Protein AF-A0A5J5E070-F1 (afdb_monomer_lite)

Radius of gyration: 29.46 Å; chains: 1; bounding box: 103×91×65 Å

Secondary structure (DSSP, 8-state):
-PPP-BS---SS--SPP-B-HHHHHHHHHHH-HHHHHHHHHHHHHHHS--GGG--SHHHHHHHHHHHHHHHHHT--BPP------SS--S-------PPPHHHHTT---S-S--GGG-SSB-HHHHHHHHHHHTTSS-HHHHHHHHHHHHH-EEEEEEEEEEETTTTEEEEEETTT--EEEEE-HHHHHHTTT----EEEEEEEEETTEEEESS--SEEE-----HHHHHHHHHHHHH----HHHHHHHHGGGSHHHHHHHHHHHHHHHHHHTT---------------------------------

Foldseek 3Di:
DPDFDFPDDDPVPPDATATQLLSLLVCCCVPVVVLSVVLQVVLCVLQVDRLVLAPDPVVSVLSVSLSSVCQQQPRFDDQDDCPDPDDDDDDDDDDDDDDDPVVLVPDDDDDDQDPSVDPTDGSLSVVLVVCDVVVVDDPRNSLQSSQCNVFKAKAKWWWQAAALVVQWTWTQGLQPRDTFTERHNPVSVVQHPAGTWIFIFMWTQGPNHIYGSHPGSDTGDDGDDPVVSVVVSVVVHVDVDGSSRVSSVCLVVDPSSVVSVVVVVVVVVVVVVVPDDDDDDDDDDDDDDDDDDDDDDDDDDDDDDDD

Structure (mmCIF, N/CA/C/O backbone):
data_AF-A0A5J5E070-F1
#
_entry.id   AF-A0A5J5E070-F1
#
loop_
_atom_site.group_PDB
_atom_site.id
_atom_site.type_symbol
_atom_site.label_atom_id
_atom_site.label_alt_id
_atom_site.label_comp_id
_atom_site.label_asym_id
_atom_site.label_entity_id
_atom_site.label_seq_id
_atom_site.pdbx_PDB_ins_code
_atom_site.Cartn_x
_atom_site.Cartn_y
_atom_site.Cartn_z
_atom_site.occupancy
_atom_site.B_iso_or_equiv
_atom_site.auth_seq_id
_atom_site.auth_comp_id
_atom_site.auth_asym_id
_atom_site.auth_atom_id
_atom_site.pdbx_PDB_model_num
ATOM 1 N N . MET A 1 1 ? 21.489 -6.685 -12.035 1.00 45.31 1 MET A N 1
ATOM 2 C CA . MET A 1 1 ? 20.150 -6.563 -11.429 1.00 45.31 1 MET A CA 1
ATOM 3 C C . MET A 1 1 ? 20.283 -5.726 -10.175 1.00 45.31 1 MET A C 1
ATOM 5 O O . MET A 1 1 ? 21.187 -6.012 -9.392 1.00 45.31 1 MET A O 1
ATOM 9 N N . ALA A 1 2 ? 19.452 -4.693 -10.007 1.00 40.94 2 ALA A N 1
ATOM 10 C CA . ALA A 1 2 ? 19.273 -4.055 -8.705 1.00 40.94 2 ALA A CA 1
ATOM 11 C C . ALA A 1 2 ? 18.913 -5.109 -7.648 1.00 40.94 2 ALA A C 1
ATOM 13 O O . ALA A 1 2 ? 18.267 -6.111 -7.959 1.00 40.94 2 ALA A O 1
ATOM 14 N N . GLN A 1 3 ? 19.371 -4.906 -6.413 1.00 43.31 3 GLN A N 1
ATOM 15 C CA . GLN A 1 3 ? 19.007 -5.774 -5.297 1.00 43.31 3 GLN A CA 1
ATOM 16 C C . GLN A 1 3 ? 17.507 -5.632 -5.025 1.00 43.31 3 GLN A C 1
ATOM 18 O O . GLN A 1 3 ? 17.044 -4.543 -4.704 1.00 43.31 3 GLN A O 1
ATOM 23 N N . VAL A 1 4 ? 16.769 -6.732 -5.157 1.00 48.84 4 VAL A N 1
ATOM 24 C CA . VAL A 1 4 ? 15.414 -6.871 -4.618 1.00 48.84 4 VAL A CA 1
ATOM 25 C C . VAL A 1 4 ? 15.580 -7.291 -3.160 1.00 48.84 4 VAL A C 1
ATOM 27 O O . VAL A 1 4 ? 16.146 -8.357 -2.900 1.00 48.84 4 VAL A O 1
ATOM 30 N N . ASN A 1 5 ? 15.150 -6.467 -2.201 1.00 51.03 5 ASN A N 1
ATOM 31 C CA . ASN A 1 5 ? 15.085 -6.907 -0.814 1.00 51.03 5 ASN A CA 1
ATOM 32 C C . ASN A 1 5 ? 13.808 -7.727 -0.652 1.00 51.03 5 ASN A C 1
ATOM 34 O O . ASN A 1 5 ? 12.705 -7.206 -0.530 1.00 51.03 5 ASN A O 1
ATOM 38 N N . LEU A 1 6 ? 13.972 -9.044 -0.660 1.00 53.12 6 LEU A N 1
ATOM 39 C CA . LEU A 1 6 ? 12.919 -9.952 -0.235 1.00 53.12 6 LEU A CA 1
ATOM 40 C C . LEU A 1 6 ? 12.767 -9.808 1.283 1.00 53.12 6 LEU A C 1
ATOM 42 O O . LEU A 1 6 ? 13.707 -10.097 2.030 1.00 53.12 6 LEU A O 1
ATOM 46 N N . GLU A 1 7 ? 11.594 -9.388 1.756 1.00 51.88 7 GLU A N 1
ATOM 47 C CA . GLU A 1 7 ? 11.245 -9.418 3.181 1.00 51.88 7 GLU A CA 1
ATOM 48 C C . GLU A 1 7 ? 10.958 -10.861 3.628 1.00 51.88 7 GLU A C 1
ATOM 50 O O . GLU A 1 7 ? 9.868 -11.166 4.078 1.00 51.88 7 GLU A O 1
ATOM 55 N N . CYS A 1 8 ? 11.903 -11.789 3.472 1.00 42.97 8 CYS A N 1
ATOM 56 C CA . CYS A 1 8 ? 11.788 -13.150 4.002 1.00 42.97 8 CYS A CA 1
ATOM 57 C C . CYS A 1 8 ? 13.161 -13.821 4.023 1.00 42.97 8 CYS A C 1
ATOM 59 O O . CYS A 1 8 ? 13.667 -14.298 3.006 1.00 42.97 8 CYS A O 1
ATOM 61 N N . ARG A 1 9 ? 13.784 -13.880 5.200 1.00 33.75 9 ARG A N 1
ATOM 62 C CA . ARG A 1 9 ? 14.970 -14.712 5.416 1.00 33.75 9 ARG A CA 1
ATOM 63 C C . ARG A 1 9 ? 14.939 -15.369 6.791 1.00 33.75 9 ARG A C 1
ATOM 65 O O . ARG A 1 9 ? 15.900 -15.265 7.536 1.00 33.75 9 ARG A O 1
ATOM 72 N N . ASP A 1 10 ? 13.852 -16.071 7.099 1.00 37.59 10 ASP A N 1
ATOM 73 C CA . ASP A 1 10 ? 13.841 -17.034 8.201 1.00 37.59 10 ASP A CA 1
ATOM 74 C C . ASP A 1 10 ? 13.243 -18.370 7.758 1.00 37.59 10 ASP A C 1
ATOM 76 O O . ASP A 1 10 ? 12.217 -18.434 7.087 1.00 37.59 10 ASP A O 1
ATOM 80 N N . ARG A 1 11 ? 13.938 -19.456 8.116 1.00 35.69 11 ARG A N 1
ATOM 81 C CA . ARG A 1 11 ? 13.613 -20.845 7.741 1.00 35.69 11 ARG A CA 1
ATOM 82 C C . ARG A 1 11 ? 12.394 -21.419 8.482 1.00 35.69 11 ARG A C 1
ATOM 84 O O . ARG A 1 11 ? 11.970 -22.519 8.146 1.00 35.69 11 ARG A O 1
ATOM 91 N N . ASP A 1 12 ? 11.806 -20.659 9.404 1.00 44.47 12 ASP A N 1
ATOM 92 C CA . ASP A 1 12 ? 10.570 -20.984 10.130 1.00 44.47 12 ASP A CA 1
ATOM 93 C C . ASP A 1 12 ? 9.387 -20.186 9.540 1.00 44.47 12 ASP A C 1
ATOM 95 O O . ASP A 1 12 ? 8.746 -19.381 10.212 1.00 44.47 12 ASP A O 1
ATOM 99 N N . ASN A 1 13 ? 9.163 -20.347 8.231 1.00 48.78 13 ASN A N 1
ATOM 100 C CA . ASN A 1 13 ? 8.479 -19.394 7.349 1.00 48.78 13 ASN A CA 1
ATOM 101 C C . ASN A 1 13 ? 6.957 -19.229 7.602 1.00 48.78 13 ASN A C 1
ATOM 103 O O . ASN A 1 13 ? 6.127 -19.717 6.834 1.00 48.78 13 ASN A O 1
ATOM 107 N N . THR A 1 14 ? 6.566 -18.520 8.666 1.00 61.47 14 THR A N 1
ATOM 108 C CA . THR A 1 14 ? 5.166 -18.113 8.919 1.00 61.47 14 THR A CA 1
ATOM 109 C C . THR A 1 14 ? 4.753 -16.839 8.181 1.00 61.47 14 THR A C 1
ATOM 111 O O . THR A 1 14 ? 3.566 -16.503 8.171 1.00 61.47 14 THR A O 1
ATOM 114 N N . ASN A 1 15 ? 5.697 -16.112 7.579 1.00 71.06 15 ASN A N 1
ATOM 115 C CA . ASN A 1 15 ? 5.410 -14.914 6.796 1.00 71.06 15 ASN A CA 1
ATOM 116 C C . ASN A 1 15 ? 5.496 -15.224 5.297 1.00 71.06 15 ASN A C 1
ATOM 118 O O . ASN A 1 15 ? 6.411 -15.924 4.874 1.00 71.06 15 ASN A O 1
ATOM 122 N N . PRO A 1 16 ? 4.531 -14.763 4.490 1.00 81.75 16 PRO A N 1
ATOM 123 C CA . PRO A 1 16 ? 4.588 -14.945 3.050 1.00 81.75 16 PRO A CA 1
ATOM 124 C C . PRO A 1 16 ? 5.707 -14.101 2.443 1.00 81.75 16 PRO A C 1
ATOM 126 O O . PRO A 1 16 ? 6.048 -13.035 2.959 1.00 81.75 16 PRO A O 1
ATOM 129 N N . THR A 1 17 ? 6.245 -14.561 1.317 1.00 86.69 17 THR A N 1
ATOM 130 C CA . THR A 1 17 ? 7.227 -13.786 0.555 1.00 86.69 17 THR A CA 1
ATOM 131 C C . THR A 1 17 ? 6.510 -12.752 -0.306 1.00 86.69 17 THR A C 1
ATOM 133 O O . THR A 1 17 ? 5.702 -13.099 -1.162 1.00 86.69 17 THR A O 1
ATOM 136 N N . ILE A 1 18 ? 6.816 -11.473 -0.085 1.00 87.56 18 ILE A N 1
ATOM 137 C CA . ILE A 1 18 ? 6.204 -10.342 -0.794 1.00 87.56 18 ILE A CA 1
ATOM 138 C C . ILE A 1 18 ? 7.313 -9.391 -1.259 1.00 87.56 18 ILE A C 1
ATOM 140 O O . ILE A 1 18 ? 8.319 -9.206 -0.570 1.00 87.56 18 ILE A O 1
ATOM 144 N N . LEU A 1 19 ? 7.145 -8.799 -2.444 1.00 90.38 19 LEU A N 1
ATOM 145 C CA . LEU A 1 19 ? 8.035 -7.752 -2.942 1.00 90.38 19 LEU A CA 1
ATOM 146 C C . LEU A 1 19 ? 7.670 -6.402 -2.328 1.00 90.38 19 LEU A C 1
ATOM 148 O O . LEU A 1 19 ? 6.521 -5.965 -2.403 1.00 90.38 19 LEU A O 1
ATOM 152 N N . TYR A 1 20 ? 8.664 -5.698 -1.789 1.00 90.81 20 TYR A N 1
ATOM 153 C CA . TYR A 1 20 ? 8.444 -4.348 -1.288 1.00 90.81 20 TYR A CA 1
ATOM 154 C C . TYR A 1 20 ? 8.183 -3.369 -2.454 1.00 90.81 20 TYR A C 1
ATOM 156 O O . TYR A 1 20 ? 8.968 -3.344 -3.410 1.00 90.81 20 TYR A O 1
ATOM 164 N N . PRO A 1 21 ? 7.155 -2.493 -2.387 1.00 92.50 21 PRO A N 1
ATOM 165 C CA . PRO A 1 21 ? 6.828 -1.571 -3.480 1.00 92.50 21 PRO A CA 1
ATOM 166 C C . PRO A 1 21 ? 7.989 -0.669 -3.916 1.00 92.50 21 PRO A C 1
ATOM 168 O O . PRO A 1 21 ? 8.139 -0.350 -5.096 1.00 92.50 21 PRO A O 1
ATOM 171 N N . GLY A 1 22 ? 8.848 -0.264 -2.974 1.00 92.44 22 GLY A N 1
ATOM 172 C CA . GLY A 1 22 ? 10.036 0.534 -3.283 1.00 92.44 22 GLY A CA 1
ATOM 173 C C . GLY A 1 22 ? 11.049 -0.206 -4.164 1.00 92.44 22 GLY A C 1
ATOM 174 O O . GLY A 1 22 ? 11.679 0.414 -5.022 1.00 92.44 22 GLY A O 1
ATOM 175 N N . ASP A 1 23 ? 11.176 -1.522 -4.000 1.00 93.31 23 ASP A N 1
ATOM 176 C CA . ASP A 1 23 ? 12.086 -2.341 -4.802 1.00 93.31 23 ASP A CA 1
ATOM 177 C C . ASP A 1 23 ? 11.518 -2.589 -6.192 1.00 93.31 23 ASP A C 1
ATOM 179 O O . ASP A 1 23 ? 12.237 -2.418 -7.177 1.00 93.31 23 ASP A O 1
ATOM 183 N N . VAL A 1 24 ? 10.214 -2.866 -6.291 1.00 94.50 24 VAL A N 1
ATOM 184 C CA . VAL A 1 24 ? 9.511 -2.928 -7.581 1.00 94.50 24 VAL A CA 1
ATOM 185 C C . VAL A 1 24 ? 9.703 -1.615 -8.341 1.00 94.50 24 VAL A C 1
ATOM 187 O O . VAL A 1 24 ? 10.133 -1.625 -9.493 1.00 94.50 24 VAL A O 1
ATOM 190 N N . ALA A 1 25 ? 9.498 -0.467 -7.689 1.00 94.69 25 ALA A N 1
ATOM 191 C CA . ALA A 1 25 ? 9.703 0.842 -8.304 1.00 94.69 25 ALA A CA 1
ATOM 192 C C . ALA A 1 25 ? 11.155 1.074 -8.766 1.00 94.69 25 ALA A C 1
ATOM 194 O O . ALA A 1 25 ? 11.376 1.666 -9.826 1.00 94.69 25 ALA A O 1
ATOM 195 N N . ASN A 1 26 ? 12.151 0.606 -8.007 1.00 94.38 26 ASN A N 1
ATOM 196 C CA . ASN A 1 26 ? 13.559 0.687 -8.402 1.00 94.38 26 ASN A CA 1
ATOM 197 C C . ASN A 1 26 ? 13.855 -0.176 -9.633 1.00 94.38 26 ASN A C 1
ATOM 199 O O . ASN A 1 26 ? 14.477 0.319 -10.574 1.00 94.38 26 ASN A O 1
ATOM 203 N N . VAL A 1 27 ? 13.377 -1.423 -9.652 1.00 92.69 27 VAL A N 1
ATOM 204 C CA . VAL A 1 27 ? 13.532 -2.328 -10.798 1.00 92.69 27 VAL A CA 1
ATOM 205 C C . VAL A 1 27 ? 12.847 -1.740 -12.030 1.00 92.69 27 VAL A C 1
ATOM 207 O O . VAL A 1 27 ? 13.458 -1.678 -13.093 1.00 92.69 27 VAL A O 1
ATOM 210 N N . MET A 1 28 ? 11.626 -1.222 -11.890 1.00 92.06 28 MET A N 1
ATOM 211 C CA . MET A 1 28 ? 10.901 -0.568 -12.981 1.00 92.06 28 MET A CA 1
ATOM 212 C C . MET A 1 28 ? 11.637 0.655 -13.520 1.00 92.06 28 MET A C 1
ATOM 214 O O . MET A 1 28 ? 11.724 0.839 -14.728 1.00 92.06 28 MET A O 1
ATOM 218 N N . ARG A 1 29 ? 12.222 1.485 -12.652 1.00 92.56 29 ARG A N 1
ATOM 219 C CA . ARG A 1 29 ? 13.005 2.651 -13.083 1.00 92.56 29 ARG A CA 1
ATOM 220 C C . ARG A 1 29 ? 14.209 2.262 -13.944 1.00 92.56 29 ARG A C 1
ATOM 222 O O . ARG A 1 29 ? 14.583 3.032 -14.826 1.00 92.56 29 ARG A O 1
ATOM 229 N N . GLU A 1 30 ? 14.838 1.129 -13.652 1.00 89.56 30 GLU A N 1
ATOM 230 C CA . GLU A 1 30 ? 16.032 0.656 -14.358 1.00 89.56 30 GLU A CA 1
ATOM 231 C C . GLU A 1 30 ? 15.693 -0.128 -15.625 1.00 89.56 30 GLU A C 1
ATOM 233 O O . GLU A 1 30 ? 16.302 0.102 -16.666 1.00 89.56 30 GLU A O 1
ATOM 238 N N . MET A 1 31 ? 14.719 -1.032 -15.539 1.00 86.88 31 MET A N 1
ATOM 239 C CA . MET A 1 31 ? 14.423 -2.015 -16.582 1.00 86.88 31 MET A CA 1
ATOM 240 C C . MET A 1 31 ? 13.262 -1.605 -17.493 1.00 86.88 31 MET A C 1
ATOM 242 O O . MET A 1 31 ? 13.170 -2.098 -18.609 1.00 86.88 31 MET A O 1
ATOM 246 N N . GLN A 1 32 ? 12.375 -0.722 -17.026 1.00 85.19 32 GLN A N 1
ATOM 247 C CA . GLN A 1 32 ? 11.189 -0.241 -17.744 1.00 85.19 32 GLN A CA 1
ATOM 248 C C . GLN A 1 32 ? 11.059 1.293 -17.617 1.00 85.19 32 GLN A C 1
ATOM 250 O O . GLN A 1 32 ? 10.061 1.813 -17.098 1.00 85.19 32 GLN A O 1
ATOM 255 N N . PRO A 1 33 ? 12.084 2.059 -18.043 1.00 87.38 33 PRO A N 1
ATOM 256 C CA . PRO A 1 33 ? 12.184 3.481 -17.731 1.00 87.38 33 PRO A CA 1
ATOM 257 C C . PRO A 1 33 ? 11.053 4.325 -18.331 1.00 87.38 33 PRO A C 1
ATOM 259 O O . PRO A 1 33 ? 10.670 5.322 -17.716 1.00 87.38 33 PRO A O 1
ATOM 262 N N . GLU A 1 34 ? 10.500 3.953 -19.489 1.00 85.62 34 GLU A N 1
ATOM 263 C CA . GLU A 1 34 ? 9.394 4.703 -20.097 1.00 85.62 34 GLU A CA 1
ATOM 264 C C . GLU A 1 34 ? 8.084 4.523 -19.333 1.00 85.62 34 GLU A C 1
ATOM 266 O O . GLU A 1 34 ? 7.498 5.525 -18.913 1.00 85.62 34 GLU A O 1
ATOM 271 N N . ALA A 1 35 ? 7.697 3.278 -19.033 1.00 86.00 35 ALA A N 1
ATOM 272 C CA . ALA A 1 35 ? 6.528 2.983 -18.203 1.00 86.00 35 ALA A CA 1
ATOM 273 C C . ALA A 1 35 ? 6.635 3.663 -16.827 1.00 86.00 35 ALA A C 1
ATOM 275 O O . ALA A 1 35 ? 5.691 4.299 -16.357 1.00 86.00 35 ALA A O 1
ATOM 276 N N . TYR A 1 36 ? 7.822 3.634 -16.208 1.00 89.81 36 TYR A N 1
ATOM 277 C CA . TYR A 1 36 ? 8.074 4.334 -14.948 1.00 89.81 36 TYR A CA 1
ATOM 278 C C . TYR A 1 36 ? 7.878 5.857 -15.069 1.00 89.81 36 TYR A C 1
ATOM 280 O O . TYR A 1 36 ? 7.259 6.483 -14.203 1.00 89.81 36 TYR A O 1
ATOM 288 N N . ARG A 1 37 ? 8.407 6.494 -16.125 1.00 90.19 37 ARG A N 1
ATOM 289 C CA . ARG A 1 37 ? 8.274 7.949 -16.340 1.00 90.19 37 ARG A CA 1
ATOM 290 C C . ARG A 1 37 ? 6.849 8.356 -16.686 1.00 90.19 37 ARG A C 1
ATOM 292 O O . ARG A 1 37 ? 6.429 9.446 -16.296 1.00 90.19 37 ARG A O 1
ATOM 299 N N . GLU A 1 38 ? 6.124 7.540 -17.438 1.00 89.44 38 GLU A N 1
ATOM 300 C CA . GLU A 1 38 ? 4.709 7.750 -17.727 1.00 89.44 38 GLU A CA 1
ATOM 301 C C . GLU A 1 38 ? 3.867 7.663 -16.458 1.00 89.44 38 GLU A C 1
ATOM 303 O O . GLU A 1 38 ? 3.217 8.648 -16.107 1.00 89.44 38 GLU A O 1
ATOM 308 N N . ALA A 1 39 ? 3.991 6.573 -15.698 1.00 91.38 39 ALA A N 1
ATOM 309 C CA . ALA A 1 39 ? 3.335 6.424 -14.404 1.00 91.38 39 ALA A CA 1
ATOM 310 C C . ALA A 1 39 ? 3.643 7.622 -13.493 1.00 91.38 39 ALA A C 1
ATOM 312 O O . ALA A 1 39 ? 2.749 8.224 -12.900 1.00 91.38 39 ALA A O 1
ATOM 313 N N . ARG A 1 40 ? 4.906 8.061 -13.442 1.00 92.12 40 ARG A N 1
ATOM 314 C CA . ARG A 1 40 ? 5.298 9.236 -12.657 1.00 92.12 40 ARG A CA 1
ATOM 315 C C . ARG A 1 40 ? 4.595 10.517 -13.111 1.00 92.12 40 ARG A C 1
ATOM 317 O O . ARG A 1 40 ? 4.209 11.310 -12.257 1.00 92.12 40 ARG A O 1
ATOM 324 N N . ARG A 1 41 ? 4.436 10.748 -14.419 1.00 90.62 41 ARG A N 1
ATOM 325 C CA . ARG A 1 41 ? 3.698 11.910 -14.950 1.00 90.62 41 ARG A CA 1
ATOM 326 C C . ARG A 1 41 ? 2.228 11.858 -14.540 1.00 90.62 41 ARG A C 1
ATOM 328 O O . ARG A 1 41 ? 1.714 12.871 -14.070 1.00 90.62 41 ARG A O 1
ATOM 335 N N . THR A 1 42 ? 1.599 10.693 -14.659 1.00 91.00 42 THR A N 1
ATOM 336 C CA . THR A 1 42 ? 0.208 10.465 -14.245 1.00 91.00 42 T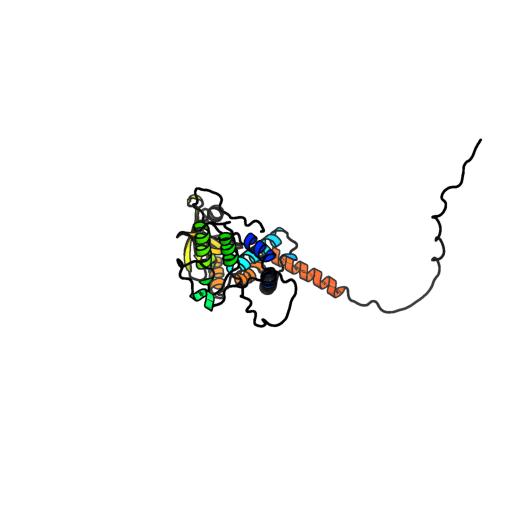HR A CA 1
ATOM 337 C C . THR A 1 42 ? 0.027 10.718 -12.753 1.00 91.00 42 THR A C 1
ATOM 339 O O . THR A 1 42 ? -0.787 11.554 -12.377 1.00 91.00 42 THR A O 1
ATOM 342 N N . PHE A 1 43 ? 0.865 10.125 -11.900 1.00 91.38 43 PHE A N 1
ATOM 343 C CA . PHE A 1 43 ? 0.811 10.345 -10.453 1.00 91.38 43 PHE A CA 1
ATOM 344 C C . PHE A 1 43 ? 0.917 11.831 -10.082 1.00 91.38 43 PHE A C 1
ATOM 346 O O . PHE A 1 43 ? 0.130 12.343 -9.292 1.00 91.38 43 PHE A O 1
ATOM 353 N N . VAL A 1 44 ? 1.871 12.558 -10.677 1.00 91.44 44 VAL A N 1
ATOM 354 C CA . VAL A 1 44 ? 2.048 13.995 -10.406 1.00 91.44 44 VAL A CA 1
ATOM 355 C C . VAL A 1 44 ? 0.841 14.812 -10.855 1.00 91.44 44 VAL A C 1
ATOM 357 O O . VAL A 1 44 ? 0.493 15.785 -10.185 1.00 91.44 44 VAL A O 1
ATOM 360 N N . LYS A 1 45 ? 0.219 14.441 -11.977 1.00 90.00 45 LYS A N 1
ATOM 361 C CA . LYS A 1 45 ? -0.977 15.106 -12.494 1.00 90.00 45 LYS A CA 1
ATOM 362 C C . LYS A 1 45 ? -2.164 14.928 -11.547 1.00 90.00 45 LYS A C 1
ATOM 364 O O . LYS A 1 45 ? -2.801 15.923 -11.223 1.00 90.00 45 LYS A O 1
ATOM 369 N N . GLU A 1 46 ? -2.421 13.705 -11.096 1.00 88.19 46 GLU A N 1
ATOM 370 C CA . GLU A 1 46 ? -3.590 13.393 -10.262 1.00 88.19 46 GLU A CA 1
ATOM 371 C C . GLU A 1 46 ? -3.422 13.887 -8.818 1.00 88.19 46 GLU A C 1
ATOM 373 O O . GLU A 1 46 ? -4.338 14.457 -8.233 1.00 88.19 46 GLU A O 1
ATOM 378 N N . VAL A 1 47 ? -2.224 13.752 -8.244 1.00 87.00 47 VAL A N 1
ATOM 379 C CA . VAL A 1 47 ? -1.964 14.111 -6.838 1.00 87.00 47 VAL A CA 1
ATOM 380 C C . VAL A 1 47 ? -1.537 15.582 -6.672 1.00 87.00 47 VAL A C 1
ATOM 382 O O . VAL A 1 47 ? -1.536 16.149 -5.574 1.00 87.00 47 VAL A O 1
ATOM 385 N N . GLY A 1 48 ? -1.133 16.237 -7.762 1.00 86.38 48 GLY A N 1
ATOM 386 C CA . GLY A 1 48 ? -0.721 17.644 -7.770 1.00 86.38 48 GLY A CA 1
ATOM 387 C C . GLY A 1 48 ? 0.643 17.918 -7.122 1.00 86.38 48 GLY A C 1
ATOM 388 O O . GLY A 1 48 ? 1.037 19.078 -6.964 1.00 86.38 48 GLY A O 1
ATOM 389 N N . ILE A 1 49 ? 1.404 16.880 -6.755 1.00 84.44 49 ILE A N 1
ATOM 390 C CA . ILE A 1 49 ? 2.720 17.024 -6.128 1.00 84.44 49 ILE A CA 1
ATOM 391 C C . ILE A 1 49 ? 3.755 16.082 -6.754 1.00 84.44 49 ILE A C 1
ATOM 393 O O . ILE A 1 49 ? 3.588 14.869 -6.791 1.00 84.44 49 ILE A O 1
ATOM 397 N N . ASP A 1 50 ? 4.872 16.644 -7.230 1.00 84.81 50 ASP A N 1
ATOM 398 C CA . ASP A 1 50 ? 6.057 15.850 -7.575 1.00 84.81 50 ASP A CA 1
ATOM 399 C C . ASP A 1 50 ? 6.938 15.654 -6.336 1.00 84.81 50 ASP A C 1
ATOM 401 O O . ASP A 1 50 ? 7.450 16.660 -5.819 1.00 84.81 50 ASP A O 1
ATOM 405 N N . PRO A 1 51 ? 7.176 14.399 -5.893 1.00 78.94 51 PRO A N 1
ATOM 406 C CA . PRO A 1 51 ? 8.069 14.114 -4.774 1.00 78.94 51 PRO A CA 1
ATOM 407 C C . PRO A 1 51 ? 9.474 14.711 -4.946 1.00 78.94 51 PRO A C 1
ATOM 409 O O . PRO A 1 51 ? 10.100 15.103 -3.966 1.00 78.94 51 PRO A O 1
ATOM 412 N N . ARG A 1 52 ? 9.991 14.844 -6.178 1.00 80.31 52 ARG A N 1
ATOM 413 C CA . ARG A 1 52 ? 11.334 15.414 -6.433 1.00 80.31 52 ARG A CA 1
ATOM 414 C C . ARG A 1 52 ? 11.439 16.882 -6.030 1.00 80.31 52 ARG A C 1
ATOM 416 O O . ARG A 1 52 ? 12.524 17.360 -5.722 1.00 80.31 52 ARG A O 1
ATOM 423 N N . ASN A 1 53 ? 10.303 17.573 -6.024 1.00 82.88 53 ASN A N 1
ATOM 424 C CA . ASN A 1 53 ? 10.201 18.994 -5.725 1.00 82.88 53 ASN A CA 1
ATOM 425 C C . ASN A 1 53 ? 9.758 19.253 -4.276 1.00 82.88 53 ASN A C 1
ATOM 427 O O . ASN A 1 53 ? 9.472 20.398 -3.925 1.00 82.88 53 ASN A O 1
ATOM 431 N N . VAL A 1 54 ? 9.611 18.210 -3.454 1.00 85.69 54 VAL A N 1
ATOM 432 C CA . VAL A 1 54 ? 9.261 18.326 -2.032 1.00 85.69 54 VAL A CA 1
ATOM 433 C C . VAL A 1 54 ? 10.519 18.651 -1.233 1.00 85.69 54 VAL A C 1
ATOM 435 O O . VAL A 1 54 ? 11.537 17.959 -1.362 1.00 85.69 54 VAL A O 1
ATOM 438 N N . ARG A 1 55 ? 10.465 19.711 -0.420 1.00 85.56 55 ARG A N 1
ATOM 439 C CA . ARG A 1 55 ? 11.614 20.179 0.367 1.00 85.56 55 ARG A CA 1
ATOM 440 C C . ARG A 1 55 ? 11.818 19.304 1.593 1.00 85.56 55 ARG A C 1
ATOM 442 O O . ARG A 1 55 ? 12.939 18.837 1.810 1.00 85.56 55 ARG A O 1
ATOM 449 N N . ASP A 1 56 ? 10.749 19.053 2.343 1.00 88.06 56 ASP A N 1
ATOM 450 C CA . ASP A 1 56 ? 10.791 18.212 3.533 1.00 88.06 56 ASP A CA 1
ATOM 451 C C . ASP A 1 56 ? 11.200 16.773 3.178 1.00 88.06 56 ASP A C 1
ATOM 453 O O . ASP A 1 56 ? 10.610 16.118 2.319 1.00 88.06 56 ASP A O 1
ATOM 457 N N . ALA A 1 57 ? 12.270 16.281 3.806 1.00 89.00 57 ALA A N 1
ATOM 458 C CA . ALA A 1 57 ? 12.840 14.984 3.458 1.00 89.00 57 ALA A CA 1
ATOM 459 C C . ALA A 1 57 ? 11.924 13.813 3.840 1.00 89.00 57 ALA A C 1
ATOM 461 O O . ALA A 1 57 ? 11.850 12.838 3.089 1.00 89.00 57 ALA A O 1
ATOM 462 N N . ASN A 1 58 ? 11.206 13.927 4.959 1.00 87.50 58 ASN A N 1
ATOM 463 C CA . ASN A 1 58 ? 10.302 12.887 5.441 1.00 87.50 58 ASN A CA 1
ATOM 464 C C . ASN A 1 58 ? 9.061 12.817 4.552 1.00 87.50 58 ASN A C 1
ATOM 466 O O . ASN A 1 58 ? 8.684 11.743 4.091 1.00 87.50 58 ASN A O 1
ATOM 470 N N . PHE A 1 59 ? 8.477 13.967 4.224 1.00 88.62 59 PHE A N 1
ATOM 471 C CA . PHE A 1 59 ? 7.327 14.072 3.340 1.00 88.62 59 PHE A CA 1
ATOM 472 C C . PHE A 1 59 ? 7.664 13.677 1.901 1.00 88.62 59 PHE A C 1
ATOM 474 O O . PHE A 1 59 ? 6.862 13.036 1.224 1.00 88.62 59 PHE A O 1
ATOM 481 N N . ARG A 1 60 ? 8.885 13.970 1.437 1.00 91.69 60 ARG A N 1
ATOM 482 C CA . ARG A 1 60 ? 9.398 13.458 0.160 1.00 91.69 60 ARG A CA 1
ATOM 483 C C . ARG A 1 60 ? 9.485 11.933 0.163 1.00 91.69 60 ARG A C 1
ATOM 485 O O . ARG A 1 60 ? 9.082 11.312 -0.818 1.00 91.69 60 ARG A O 1
ATOM 492 N N . GLY A 1 61 ? 10.013 11.341 1.236 1.00 90.31 61 GLY A N 1
ATOM 493 C CA . GLY A 1 61 ? 10.048 9.888 1.424 1.00 90.31 61 GLY A CA 1
ATOM 494 C C . GLY A 1 61 ? 8.644 9.285 1.393 1.00 90.31 61 GLY A C 1
ATOM 495 O O . GLY A 1 61 ? 8.384 8.383 0.605 1.00 90.31 61 GLY A O 1
ATOM 496 N N . PHE A 1 62 ? 7.722 9.871 2.154 1.00 89.56 62 PHE A N 1
ATOM 497 C CA . PHE A 1 62 ? 6.317 9.476 2.192 1.00 89.56 62 PHE A CA 1
ATOM 498 C C . PHE A 1 62 ? 5.631 9.565 0.819 1.00 89.56 62 PHE A C 1
ATOM 500 O O . PHE A 1 62 ? 5.026 8.602 0.367 1.00 89.56 62 PHE A O 1
ATOM 507 N N . THR A 1 63 ? 5.790 10.670 0.089 1.00 90.88 63 THR A N 1
ATOM 508 C CA . THR A 1 63 ? 5.179 10.816 -1.246 1.00 90.88 63 THR A CA 1
ATOM 509 C C . THR A 1 63 ? 5.784 9.831 -2.260 1.00 90.88 63 THR A C 1
ATOM 511 O O . THR A 1 63 ? 5.086 9.336 -3.141 1.00 90.88 63 THR A O 1
ATOM 514 N N . ASN A 1 64 ? 7.082 9.517 -2.152 1.00 92.94 64 ASN A N 1
ATOM 515 C CA . ASN A 1 64 ? 7.694 8.467 -2.975 1.00 92.94 64 ASN A CA 1
ATOM 516 C C . ASN A 1 64 ? 7.148 7.076 -2.629 1.00 92.94 64 ASN A C 1
ATOM 518 O O . ASN A 1 64 ? 7.000 6.260 -3.536 1.00 92.94 64 ASN A O 1
ATOM 522 N N . TYR A 1 65 ? 6.848 6.813 -1.357 1.00 92.62 65 TYR A N 1
ATOM 523 C CA . TYR A 1 65 ? 6.221 5.565 -0.932 1.00 92.62 65 TYR A CA 1
ATOM 524 C C . TYR A 1 65 ? 4.829 5.396 -1.559 1.00 92.62 65 TYR A C 1
ATOM 526 O O . TYR A 1 65 ? 4.598 4.392 -2.224 1.00 92.62 65 TYR A O 1
ATOM 534 N N . LEU A 1 66 ? 3.976 6.427 -1.487 1.00 92.75 66 LEU A N 1
ATOM 535 C CA . LEU A 1 66 ? 2.650 6.436 -2.130 1.00 92.75 66 LEU A CA 1
ATOM 536 C C . LEU A 1 66 ? 2.723 6.156 -3.635 1.00 92.75 66 LEU A C 1
ATOM 538 O O . LEU A 1 66 ? 1.967 5.353 -4.173 1.00 92.75 66 LEU A O 1
ATOM 542 N N . PHE A 1 67 ? 3.664 6.811 -4.323 1.00 94.25 67 PHE A N 1
ATOM 543 C CA . PHE A 1 67 ? 3.899 6.558 -5.742 1.00 94.25 67 PHE A CA 1
ATOM 544 C C . PHE A 1 67 ? 4.327 5.109 -6.002 1.00 94.25 67 PHE A C 1
ATOM 546 O O . PHE A 1 67 ? 3.891 4.517 -6.983 1.00 94.25 67 PHE A O 1
ATOM 553 N N . SER A 1 68 ? 5.180 4.548 -5.143 1.00 94.94 68 SER A N 1
ATOM 554 C CA . SER A 1 68 ? 5.697 3.189 -5.310 1.00 94.94 68 SER A CA 1
ATOM 555 C C . SER A 1 68 ? 4.605 2.142 -5.097 1.00 94.94 68 SER A C 1
ATOM 557 O O . SER A 1 68 ? 4.532 1.207 -5.884 1.00 94.94 68 SER A O 1
ATOM 559 N N . GLU A 1 69 ? 3.727 2.309 -4.101 1.00 93.81 69 GLU A N 1
ATOM 560 C CA . GLU A 1 69 ? 2.552 1.442 -3.915 1.00 93.81 69 GLU A CA 1
ATOM 561 C C . GLU A 1 69 ? 1.626 1.473 -5.132 1.00 93.81 69 GLU A C 1
ATOM 563 O O . GLU A 1 69 ? 1.306 0.419 -5.681 1.00 93.81 69 GLU A O 1
ATOM 568 N N . TRP A 1 70 ? 1.251 2.672 -5.590 1.00 94.06 70 TRP A N 1
ATOM 569 C CA . TRP A 1 70 ? 0.374 2.828 -6.751 1.00 94.06 70 TRP A CA 1
ATOM 570 C C . TRP A 1 70 ? 0.985 2.235 -8.027 1.00 94.06 70 TRP A C 1
ATOM 572 O O . TRP A 1 70 ? 0.337 1.485 -8.754 1.00 94.06 70 TRP A O 1
ATOM 582 N N . LEU A 1 71 ? 2.269 2.519 -8.280 1.00 94.56 71 LEU A N 1
ATOM 583 C CA . LEU A 1 71 ? 3.002 1.935 -9.402 1.00 94.56 71 LEU A CA 1
ATOM 584 C C . LEU A 1 71 ? 2.988 0.406 -9.329 1.00 94.56 71 LEU A C 1
ATOM 586 O O . LEU A 1 71 ? 2.789 -0.244 -10.343 1.00 94.56 71 LEU A O 1
ATOM 590 N N . THR A 1 72 ? 3.215 -0.157 -8.147 1.00 94.50 72 THR A N 1
ATOM 591 C CA . THR A 1 72 ? 3.389 -1.601 -7.963 1.00 94.50 72 THR A CA 1
ATOM 592 C C . THR A 1 72 ? 2.118 -2.379 -8.291 1.00 94.50 72 THR A C 1
ATOM 594 O O . THR A 1 72 ? 2.202 -3.377 -9.004 1.00 94.50 72 THR A O 1
ATOM 597 N N . TYR A 1 73 ? 0.960 -1.912 -7.817 1.00 92.00 73 TYR A N 1
ATOM 598 C CA . TYR A 1 73 ? -0.278 -2.701 -7.831 1.00 92.00 73 TYR A CA 1
ATOM 599 C C . TYR A 1 73 ? -1.365 -2.182 -8.792 1.00 92.00 73 TYR A C 1
ATOM 601 O O . TYR A 1 73 ? -2.206 -2.958 -9.250 1.00 92.00 73 TYR A O 1
ATOM 609 N N . ASP A 1 74 ? -1.375 -0.889 -9.131 1.00 90.75 74 ASP A N 1
ATOM 610 C CA . ASP A 1 74 ? -2.464 -0.289 -9.922 1.00 90.75 74 ASP A CA 1
ATOM 611 C C . ASP A 1 74 ? -2.071 0.002 -11.369 1.00 90.75 74 ASP A C 1
ATOM 613 O O . ASP A 1 74 ? -2.905 -0.085 -12.271 1.00 90.75 74 ASP A O 1
ATOM 617 N N . VAL A 1 75 ? -0.801 0.312 -11.631 1.00 90.44 75 VAL A N 1
ATOM 618 C CA . VAL A 1 75 ? -0.349 0.546 -13.006 1.00 90.44 75 VAL A CA 1
ATOM 619 C C . VAL A 1 75 ? -0.414 -0.761 -13.791 1.00 90.44 75 VAL A C 1
ATOM 621 O O . VAL A 1 75 ? -0.026 -1.820 -13.301 1.00 90.44 75 VAL A O 1
ATOM 624 N N . ARG A 1 76 ? -0.918 -0.686 -15.022 1.00 87.56 76 ARG A N 1
ATOM 625 C CA . ARG A 1 76 ? -0.905 -1.800 -15.970 1.00 87.56 76 ARG A CA 1
ATOM 626 C C . ARG A 1 76 ? 0.173 -1.560 -17.010 1.00 87.56 76 ARG A C 1
ATOM 628 O O . ARG A 1 76 ? 0.271 -0.469 -17.568 1.00 87.56 76 ARG A O 1
ATOM 635 N N . LEU A 1 77 ? 0.995 -2.575 -17.234 1.00 81.19 77 LEU A N 1
ATOM 636 C CA . LEU A 1 77 ? 1.973 -2.581 -18.306 1.00 81.19 77 LEU A CA 1
ATOM 637 C C . LEU A 1 77 ? 1.243 -2.904 -19.606 1.00 81.19 77 LEU A C 1
ATOM 639 O O . LEU A 1 77 ? 0.581 -3.933 -19.711 1.00 81.19 77 LEU A O 1
ATOM 643 N N . VAL A 1 78 ? 1.340 -1.998 -20.573 1.00 67.88 78 VAL A N 1
ATOM 644 C CA . VAL A 1 78 ? 0.800 -2.207 -21.916 1.00 67.88 78 VAL A CA 1
ATOM 645 C C . VAL A 1 78 ? 1.868 -2.934 -22.729 1.00 67.88 78 VAL A C 1
ATOM 647 O O . VAL A 1 78 ? 3.024 -2.507 -22.741 1.00 67.88 78 VAL A O 1
ATOM 650 N N . ALA A 1 79 ? 1.499 -4.036 -23.382 1.00 52.62 79 ALA A N 1
ATOM 651 C CA . ALA A 1 79 ? 2.346 -4.632 -24.406 1.00 52.62 79 ALA A CA 1
ATOM 652 C C . ALA A 1 79 ? 2.390 -3.667 -25.595 1.00 52.62 79 ALA A C 1
ATOM 654 O O . ALA A 1 79 ? 1.344 -3.262 -26.098 1.00 52.62 79 ALA A O 1
ATOM 655 N N . VAL A 1 80 ? 3.585 -3.253 -26.012 1.00 46.69 80 VAL A N 1
ATOM 656 C CA . VAL A 1 80 ? 3.729 -2.501 -27.260 1.00 46.69 80 VAL A CA 1
ATOM 657 C C . VAL A 1 80 ? 3.499 -3.501 -28.392 1.00 46.69 80 VAL A C 1
ATOM 659 O O . VAL A 1 80 ? 4.305 -4.410 -28.577 1.00 46.69 80 VAL A O 1
ATOM 662 N N . GLU A 1 81 ? 2.374 -3.380 -29.092 1.00 39.84 81 GLU A N 1
ATOM 663 C CA . GLU A 1 81 ? 2.188 -4.029 -30.389 1.00 39.84 81 GLU A CA 1
ATOM 664 C C . GLU A 1 81 ? 3.079 -3.272 -31.389 1.00 39.84 81 GLU A C 1
ATOM 666 O O . GLU A 1 81 ? 2.858 -2.090 -31.656 1.00 39.84 81 GLU A O 1
ATOM 671 N N . ASP A 1 82 ? 4.149 -3.917 -31.867 1.00 40.00 82 ASP A N 1
ATOM 672 C CA . ASP A 1 82 ? 4.964 -3.403 -32.974 1.00 40.00 82 ASP A CA 1
ATOM 673 C C . ASP A 1 82 ? 4.114 -3.461 -34.259 1.00 40.00 82 ASP A C 1
ATOM 675 O O . ASP A 1 82 ? 4.170 -4.443 -34.998 1.00 40.00 82 ASP A O 1
ATOM 679 N N . ASP A 1 83 ? 3.316 -2.428 -34.528 1.00 41.25 83 ASP A N 1
ATOM 680 C CA . ASP A 1 83 ? 2.527 -2.328 -35.768 1.00 41.25 83 ASP A CA 1
ATOM 681 C C . ASP A 1 83 ? 3.368 -1.937 -37.004 1.00 41.25 83 ASP A C 1
ATOM 683 O O . ASP A 1 83 ? 2.854 -1.947 -38.118 1.00 41.25 83 ASP A O 1
ATOM 687 N N . ASP A 1 84 ? 4.670 -1.669 -36.854 1.00 42.75 84 ASP A N 1
ATOM 688 C CA . ASP A 1 84 ? 5.552 -1.255 -37.954 1.00 42.75 84 ASP A CA 1
ATOM 689 C C . ASP A 1 84 ? 6.860 -2.068 -37.965 1.00 42.75 84 ASP A C 1
ATOM 691 O O . ASP A 1 84 ? 7.948 -1.575 -37.674 1.00 42.75 84 ASP A O 1
ATOM 695 N N . ALA A 1 85 ? 6.769 -3.353 -38.315 1.00 43.94 85 ALA A N 1
ATOM 696 C CA . ALA A 1 85 ? 7.935 -4.175 -38.641 1.00 43.94 85 ALA A CA 1
ATOM 697 C C . ALA A 1 85 ? 8.383 -3.957 -40.098 1.00 43.94 85 ALA A C 1
ATOM 699 O O . ALA A 1 85 ? 8.470 -4.914 -40.857 1.00 43.94 85 ALA A O 1
ATOM 700 N N . ASP A 1 86 ? 8.665 -2.714 -40.483 1.00 46.09 86 ASP A N 1
ATOM 701 C CA . ASP A 1 86 ? 9.419 -2.375 -41.692 1.00 46.09 86 ASP A CA 1
ATOM 702 C C . ASP A 1 86 ? 10.220 -1.089 -41.406 1.00 46.09 86 ASP A C 1
ATOM 704 O O . ASP A 1 86 ? 9.658 -0.066 -41.035 1.00 46.09 86 ASP A O 1
ATOM 708 N N . ASP A 1 87 ? 11.542 -1.160 -41.594 1.00 47.31 87 ASP A N 1
ATOM 709 C CA . ASP A 1 87 ? 12.544 -0.088 -41.445 1.00 47.31 87 ASP A CA 1
ATOM 710 C C . ASP A 1 87 ? 12.989 0.313 -40.020 1.00 47.31 87 ASP A C 1
ATOM 712 O O . ASP A 1 87 ? 12.541 1.307 -39.459 1.00 47.31 87 ASP A O 1
ATOM 716 N N . ALA A 1 88 ? 14.036 -0.344 -39.499 1.00 43.06 88 ALA A N 1
ATOM 717 C CA . ALA A 1 88 ? 15.370 0.276 -39.370 1.00 43.06 88 ALA A CA 1
ATOM 718 C C . ALA A 1 88 ? 16.327 -0.522 -38.461 1.00 43.06 88 ALA A C 1
ATOM 720 O O . ALA A 1 88 ? 15.999 -0.969 -37.369 1.00 43.06 88 ALA A O 1
ATOM 721 N N . MET A 1 89 ? 17.568 -0.635 -38.933 1.00 53.12 89 MET A N 1
ATOM 722 C CA . MET A 1 89 ? 18.758 -0.912 -38.131 1.00 53.12 89 MET A CA 1
ATOM 723 C C . MET A 1 89 ? 19.070 0.288 -37.224 1.00 53.12 89 MET A C 1
ATOM 725 O O . MET A 1 89 ? 19.271 1.370 -37.767 1.00 53.12 89 MET A O 1
ATOM 729 N N . ASP 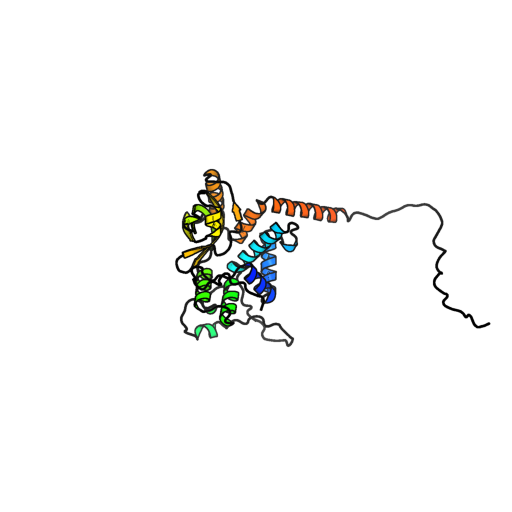A 1 90 ? 19.167 0.095 -35.905 1.00 43.78 90 ASP A N 1
ATOM 730 C CA . ASP A 1 90 ? 20.218 0.665 -35.032 1.00 43.78 90 ASP A CA 1
ATOM 731 C C . ASP A 1 90 ? 19.972 0.300 -33.547 1.00 43.78 90 ASP A C 1
ATOM 733 O O . ASP A 1 90 ? 18.906 0.561 -33.007 1.00 43.78 90 ASP A O 1
ATOM 737 N N . ASP A 1 91 ? 20.980 -0.307 -32.903 1.00 47.69 91 ASP A N 1
ATOM 738 C CA . ASP A 1 91 ? 21.279 -0.379 -31.451 1.00 47.69 91 ASP A CA 1
ATOM 739 C C . ASP A 1 91 ? 20.148 -0.122 -30.416 1.00 47.69 91 ASP A C 1
ATOM 741 O O . ASP A 1 91 ? 20.286 0.706 -29.507 1.00 47.69 91 ASP A O 1
ATOM 745 N N . GLU A 1 92 ? 19.051 -0.882 -30.470 1.00 43.72 92 GLU A N 1
ATOM 746 C CA . GLU A 1 92 ? 17.941 -0.733 -29.523 1.00 43.72 92 GLU A CA 1
ATOM 747 C C . GLU A 1 92 ? 18.046 -1.683 -28.311 1.00 43.72 92 GLU A C 1
ATOM 749 O O . GLU A 1 92 ? 18.288 -2.889 -28.416 1.00 43.72 92 GLU A O 1
ATOM 754 N N . VAL A 1 93 ? 17.889 -1.104 -27.117 1.00 40.72 93 VAL A N 1
ATOM 755 C CA . VAL A 1 93 ? 17.773 -1.799 -25.824 1.00 40.72 93 VAL A CA 1
ATOM 756 C C . VAL A 1 93 ? 16.630 -2.822 -25.910 1.00 40.72 93 VAL A C 1
ATOM 758 O O . VAL A 1 93 ? 15.577 -2.447 -26.415 1.00 40.72 93 VAL A O 1
ATOM 761 N N . PRO A 1 94 ? 16.754 -4.066 -25.395 1.00 39.50 94 PRO A N 1
ATOM 762 C CA . PRO A 1 94 ? 15.676 -5.046 -25.508 1.00 39.50 94 PRO A CA 1
ATOM 763 C C . PRO A 1 94 ? 14.433 -4.581 -24.735 1.00 39.50 94 PRO A C 1
ATOM 765 O O . PRO A 1 94 ? 14.337 -4.755 -23.518 1.00 39.50 94 PRO A O 1
ATOM 768 N N . THR A 1 95 ? 13.477 -3.982 -25.438 1.00 44.16 95 THR A N 1
ATOM 769 C CA . THR A 1 95 ? 12.088 -3.867 -25.005 1.00 44.16 95 THR A CA 1
ATOM 770 C C . THR A 1 95 ? 11.497 -5.277 -24.988 1.00 44.16 95 THR A C 1
ATOM 772 O O . THR A 1 95 ? 11.814 -6.132 -25.817 1.00 44.16 95 THR A O 1
ATOM 775 N N . TYR A 1 96 ? 10.720 -5.588 -23.953 1.00 43.66 96 TYR A N 1
ATOM 776 C CA . TYR A 1 96 ? 10.151 -6.923 -23.785 1.00 43.66 96 TYR A CA 1
ATOM 777 C C . TYR A 1 96 ? 9.131 -7.193 -24.899 1.00 43.66 96 TYR A C 1
ATOM 779 O O . TYR A 1 96 ? 8.029 -6.653 -24.862 1.00 43.66 96 TYR A O 1
ATOM 787 N N . LYS A 1 97 ? 9.497 -8.054 -25.857 1.00 39.91 97 LYS A N 1
ATOM 788 C CA . LYS A 1 97 ? 8.543 -8.766 -26.711 1.00 39.91 97 LYS A CA 1
ATOM 789 C C . LYS A 1 97 ? 7.921 -9.885 -25.883 1.00 39.91 97 LYS A C 1
ATOM 791 O O . LYS A 1 97 ? 8.584 -10.882 -25.596 1.00 39.91 97 LYS A O 1
ATOM 796 N N . GLY A 1 98 ? 6.689 -9.673 -25.430 1.00 43.16 98 GLY A N 1
ATOM 797 C CA . GLY A 1 98 ? 5.867 -10.757 -24.897 1.00 43.16 98 GLY A CA 1
ATOM 798 C C . GLY A 1 98 ? 5.514 -11.762 -26.001 1.00 43.16 98 GLY A C 1
ATOM 799 O O . GLY A 1 98 ? 5.608 -11.413 -27.181 1.00 43.16 98 GLY A O 1
ATOM 800 N N . PRO A 1 99 ? 5.148 -13.005 -25.646 1.00 37.03 99 PRO A N 1
ATOM 801 C CA . PRO A 1 99 ? 4.680 -13.986 -26.620 1.00 37.03 99 PRO A CA 1
ATOM 802 C C . PRO A 1 99 ? 3.409 -13.490 -27.320 1.00 37.03 99 PRO A C 1
ATOM 804 O O . PRO A 1 99 ? 2.581 -12.794 -26.729 1.00 37.03 99 PRO A O 1
ATOM 807 N N . THR A 1 100 ? 3.259 -13.846 -28.593 1.00 41.50 100 THR A N 1
ATOM 808 C CA . THR A 1 100 ? 2.055 -13.529 -29.373 1.00 41.50 100 THR A CA 1
ATOM 809 C C . THR A 1 100 ? 0.861 -14.361 -28.895 1.00 41.50 100 THR A C 1
ATOM 811 O O . THR A 1 100 ? 1.026 -15.462 -28.370 1.00 41.50 100 THR A O 1
ATOM 814 N N . TYR A 1 101 ? -0.363 -13.866 -29.114 1.00 38.28 101 TYR A N 1
ATOM 815 C CA . TYR A 1 101 ? -1.612 -14.567 -28.765 1.00 38.28 101 TYR A CA 1
ATOM 816 C C . TYR A 1 101 ? -1.651 -16.026 -29.263 1.00 38.28 101 TYR A C 1
ATOM 818 O O . TYR A 1 101 ? -2.190 -16.904 -28.595 1.00 38.28 101 TYR A O 1
ATOM 826 N N . GLU A 1 102 ? -1.033 -16.306 -30.412 1.00 36.84 102 GLU A N 1
ATOM 827 C CA . GLU A 1 102 ? -0.980 -17.637 -31.026 1.00 36.84 102 GLU A CA 1
ATOM 828 C C . GLU A 1 102 ? 0.023 -18.586 -30.338 1.00 36.84 102 GLU A C 1
ATOM 830 O O . GLU A 1 102 ? -0.179 -19.800 -30.337 1.00 36.84 102 GLU A O 1
ATOM 835 N N . GLU A 1 103 ? 1.067 -18.054 -29.695 1.00 40.84 103 GLU A N 1
ATOM 836 C CA . GLU A 1 103 ? 2.058 -18.823 -28.925 1.00 40.84 103 GLU A CA 1
ATOM 837 C C . GLU A 1 103 ? 1.547 -19.193 -27.520 1.00 40.84 103 GLU A C 1
ATOM 839 O O . GLU A 1 103 ? 1.944 -20.227 -26.977 1.00 40.84 103 GLU A O 1
ATOM 844 N N . ILE A 1 104 ? 0.620 -18.396 -26.973 1.00 40.03 104 ILE A N 1
ATOM 845 C CA . ILE A 1 104 ? -0.006 -18.567 -25.647 1.00 40.03 104 ILE A CA 1
ATOM 846 C C . ILE A 1 104 ? -0.953 -19.780 -25.610 1.00 40.03 104 ILE A C 1
ATOM 848 O O . ILE A 1 104 ? -1.027 -20.500 -24.619 1.00 40.03 104 ILE A O 1
ATOM 852 N N . VAL A 1 105 ? -1.648 -20.081 -26.710 1.00 37.34 105 VAL A N 1
ATOM 853 C CA . VAL A 1 105 ? -2.654 -21.164 -26.759 1.00 37.34 105 VAL A CA 1
ATOM 854 C C . VAL A 1 105 ? -2.018 -22.570 -26.812 1.00 37.34 105 VAL A C 1
ATOM 856 O O . VAL A 1 105 ? -2.708 -23.576 -26.657 1.00 37.34 105 VAL A O 1
ATOM 859 N N . ALA A 1 106 ? -0.699 -22.680 -27.011 1.00 35.72 106 ALA A N 1
ATOM 860 C CA . ALA A 1 106 ? -0.036 -23.946 -27.339 1.00 35.72 106 ALA A CA 1
ATOM 861 C C . ALA A 1 106 ? 0.643 -24.686 -26.164 1.00 35.72 106 ALA A C 1
ATOM 863 O O . ALA A 1 106 ? 1.215 -25.757 -26.392 1.00 35.72 106 ALA A O 1
ATOM 864 N N . ARG A 1 107 ? 0.625 -24.174 -24.923 1.00 40.28 107 ARG A N 1
ATOM 865 C CA . ARG A 1 107 ? 1.353 -24.792 -23.793 1.00 40.28 107 ARG A CA 1
ATOM 866 C C . ARG A 1 107 ? 0.444 -25.094 -22.602 1.00 40.28 107 ARG A C 1
ATOM 868 O O . ARG A 1 107 ? 0.245 -24.270 -21.725 1.00 40.28 107 ARG A O 1
ATOM 875 N N . GLU A 1 108 ? -0.040 -26.332 -22.528 1.00 35.97 108 GLU A N 1
ATOM 876 C CA . GLU A 1 108 ? -0.674 -26.857 -21.314 1.00 35.97 108 GLU A CA 1
ATOM 877 C C . GLU A 1 108 ? 0.401 -27.214 -20.266 1.00 35.97 108 GLU A C 1
ATOM 879 O O . GLU A 1 108 ? 1.113 -28.215 -20.387 1.00 35.97 108 GLU A O 1
ATOM 884 N N . GLY A 1 109 ? 0.529 -26.374 -19.236 1.00 38.75 109 GLY A N 1
ATOM 885 C CA . GLY A 1 109 ? 1.284 -26.610 -17.999 1.00 38.75 109 GLY A CA 1
ATOM 886 C C . GLY A 1 109 ? 0.406 -26.318 -16.771 1.00 38.75 109 GLY A C 1
ATOM 887 O O . GLY A 1 109 ? -0.670 -25.747 -16.933 1.00 38.75 109 GLY A O 1
ATOM 888 N N . PRO A 1 110 ? 0.795 -26.742 -15.550 1.00 39.06 110 PRO A N 1
ATOM 889 C CA . PRO A 1 110 ? -0.068 -26.680 -14.371 1.00 39.06 110 PRO A CA 1
ATOM 890 C C . PRO A 1 110 ? -0.433 -25.225 -14.049 1.00 39.06 110 PRO A C 1
ATOM 892 O O . PRO A 1 110 ? 0.398 -24.421 -13.639 1.00 39.06 110 PRO A O 1
ATOM 895 N N . SER A 1 111 ? -1.703 -24.938 -14.308 1.00 45.56 111 SER A N 1
ATOM 896 C CA . SER A 1 111 ? -2.347 -23.637 -14.413 1.00 45.56 111 SER A CA 1
ATOM 897 C C . SER A 1 111 ? -2.488 -22.912 -13.080 1.00 45.56 111 SER A C 1
ATOM 899 O O . SER A 1 111 ? -2.920 -23.518 -12.095 1.00 45.56 111 SER A O 1
ATOM 901 N N . GLY A 1 112 ? -2.264 -21.597 -13.104 1.00 46.12 112 GLY A N 1
ATOM 902 C CA . GLY A 1 112 ? -2.861 -20.687 -12.127 1.00 46.12 112 GLY A CA 1
ATOM 903 C C . GLY A 1 112 ? -2.117 -19.375 -11.894 1.00 46.12 112 GLY A C 1
ATOM 904 O O . GLY A 1 112 ? -2.681 -18.484 -11.274 1.00 46.12 112 GLY A O 1
ATOM 905 N N . CYS A 1 113 ? -0.862 -19.252 -12.330 1.00 52.16 113 CYS A N 1
ATOM 906 C CA . CYS A 1 113 ? 0.025 -18.179 -11.865 1.00 52.16 113 CYS A CA 1
ATOM 907 C C . CYS A 1 113 ? 0.986 -17.645 -12.941 1.00 52.16 113 CYS A C 1
ATOM 909 O O . CYS A 1 113 ? 1.949 -16.951 -12.615 1.00 52.16 113 CYS A O 1
ATOM 911 N N . THR A 1 114 ? 0.785 -17.986 -14.215 1.00 57.03 114 THR A N 1
ATOM 912 C CA . THR A 1 114 ? 1.673 -17.499 -15.278 1.00 57.03 114 THR A CA 1
ATOM 913 C C . THR A 1 114 ? 1.247 -16.099 -15.723 1.00 57.03 114 THR A C 1
ATOM 915 O O . THR A 1 114 ? 0.064 -15.767 -15.692 1.00 57.03 114 THR A O 1
ATOM 918 N N . LEU A 1 115 ? 2.198 -15.254 -16.145 1.00 53.19 115 LEU A N 1
ATOM 919 C CA . LEU A 1 115 ? 1.878 -13.936 -16.723 1.00 53.19 115 LEU A CA 1
ATOM 920 C C . LEU A 1 115 ? 0.904 -14.048 -17.911 1.00 53.19 115 LEU A C 1
ATOM 922 O O . LEU A 1 115 ? 0.142 -13.121 -18.167 1.00 53.19 115 LEU A O 1
ATOM 926 N N . GLU A 1 116 ? 0.932 -15.192 -18.595 1.00 52.81 116 GLU A N 1
ATOM 927 C CA . GLU A 1 116 ? 0.104 -15.551 -19.749 1.00 52.81 116 GLU A CA 1
ATOM 928 C C . GLU A 1 116 ? -1.387 -15.703 -19.385 1.00 52.81 116 GLU A C 1
ATOM 930 O O . GLU A 1 116 ? -2.248 -15.474 -20.232 1.00 52.81 116 GLU A O 1
ATOM 935 N N . ASP A 1 117 ? -1.705 -15.988 -18.116 1.00 54.84 117 ASP A N 1
ATOM 936 C CA . ASP A 1 117 ? -3.080 -16.098 -17.611 1.00 54.84 117 ASP A CA 1
ATOM 937 C C . ASP A 1 117 ? -3.699 -14.725 -17.253 1.00 54.84 117 ASP A C 1
ATOM 939 O O . ASP A 1 117 ? -4.901 -14.628 -16.977 1.00 54.84 117 ASP A O 1
ATOM 943 N N . LYS A 1 118 ? -2.906 -13.637 -17.236 1.00 60.34 118 LYS A N 1
ATOM 944 C CA . LYS A 1 118 ? -3.343 -12.313 -16.759 1.00 60.34 118 LYS A CA 1
ATOM 945 C C . LYS A 1 118 ? -3.705 -11.365 -17.902 1.00 60.34 118 LYS A C 1
ATOM 947 O O . LYS A 1 118 ? -2.861 -10.940 -18.681 1.00 60.34 118 LYS A O 1
ATOM 952 N N . VAL A 1 119 ? -4.965 -10.919 -17.912 1.00 56.22 119 VAL A N 1
ATOM 953 C CA . VAL A 1 119 ? -5.511 -9.928 -18.869 1.00 56.22 119 VAL A CA 1
ATOM 954 C C . VAL A 1 119 ? -4.803 -8.564 -18.778 1.00 56.22 119 VAL A C 1
ATOM 956 O O . VAL A 1 119 ? -4.790 -7.806 -19.745 1.00 56.22 119 VAL A O 1
ATOM 959 N N . ALA A 1 120 ? -4.209 -8.234 -17.628 1.00 66.88 120 ALA A N 1
ATOM 960 C CA . ALA A 1 120 ? -3.409 -7.028 -17.452 1.00 66.88 120 ALA A CA 1
ATOM 961 C C . ALA A 1 120 ? -2.304 -7.262 -16.411 1.00 66.88 120 ALA A C 1
ATOM 963 O O . ALA A 1 120 ? -2.596 -7.589 -15.262 1.00 66.88 120 ALA A O 1
ATOM 964 N N . ILE A 1 121 ? -1.046 -7.066 -16.811 1.00 84.44 121 ILE A N 1
ATOM 965 C CA . ILE A 1 121 ? 0.135 -7.325 -15.977 1.00 84.44 121 ILE A CA 1
ATOM 966 C C . ILE A 1 121 ? 0.479 -6.072 -15.170 1.00 84.44 121 ILE A C 1
ATOM 968 O O . ILE A 1 121 ? 0.642 -4.983 -15.730 1.00 84.44 121 ILE A O 1
ATOM 972 N N . THR A 1 122 ? 0.617 -6.214 -13.854 1.00 90.50 122 THR A N 1
ATOM 973 C CA . THR A 1 122 ? 1.133 -5.143 -12.992 1.00 90.50 122 THR A CA 1
ATOM 974 C C . THR A 1 122 ? 2.664 -5.170 -12.927 1.00 90.50 122 THR A C 1
ATOM 976 O O . THR A 1 122 ? 3.288 -6.204 -13.184 1.00 90.50 122 THR A O 1
ATOM 979 N N . PRO A 1 123 ? 3.323 -4.066 -12.541 1.00 93.31 123 PRO A N 1
ATOM 980 C CA . PRO A 1 123 ? 4.741 -4.096 -12.203 1.00 93.31 123 PRO A CA 1
ATOM 981 C C . PRO A 1 123 ? 5.106 -5.129 -11.136 1.00 93.31 123 PRO A C 1
ATOM 983 O O . PRO A 1 123 ? 6.180 -5.720 -11.224 1.00 93.31 123 PRO A O 1
ATOM 986 N N . PHE A 1 124 ? 4.227 -5.382 -10.161 1.00 94.00 124 PHE A N 1
ATOM 987 C CA . PHE A 1 124 ? 4.426 -6.450 -9.185 1.00 94.00 124 PHE A CA 1
ATOM 988 C C . PHE A 1 124 ? 4.524 -7.823 -9.862 1.00 94.00 124 PHE A C 1
ATOM 990 O O . PHE A 1 124 ? 5.509 -8.528 -9.650 1.00 94.00 124 PHE A O 1
ATOM 997 N N . ASP A 1 125 ? 3.563 -8.162 -10.728 1.00 91.31 125 ASP A N 1
ATOM 998 C CA . ASP A 1 125 ? 3.553 -9.424 -11.485 1.00 91.31 125 ASP A CA 1
ATOM 999 C C . ASP A 1 125 ? 4.820 -9.585 -12.327 1.00 91.31 125 ASP A C 1
ATOM 1001 O O . ASP A 1 125 ? 5.480 -10.624 -12.305 1.00 91.31 125 ASP A O 1
ATOM 1005 N N . TRP A 1 126 ? 5.187 -8.526 -13.051 1.00 90.06 126 TRP A N 1
ATOM 1006 C CA . TRP A 1 126 ? 6.343 -8.539 -13.939 1.00 90.06 126 TRP A CA 1
ATOM 1007 C C . TRP A 1 126 ? 7.654 -8.748 -13.171 1.00 90.06 126 TRP A C 1
ATOM 1009 O O . TRP A 1 126 ? 8.496 -9.549 -13.586 1.00 90.06 126 TRP A O 1
ATOM 1019 N N . VAL A 1 127 ? 7.834 -8.064 -12.034 1.00 92.12 127 VAL A N 1
ATOM 1020 C CA . VAL A 1 127 ? 9.032 -8.231 -11.195 1.00 92.12 127 VAL A CA 1
ATOM 1021 C C . VAL A 1 127 ? 9.041 -9.599 -10.510 1.00 92.12 127 VAL A C 1
ATOM 1023 O O . VAL A 1 127 ? 10.100 -10.225 -10.467 1.00 92.12 127 VAL A O 1
ATOM 1026 N N . ALA A 1 128 ? 7.898 -10.090 -10.021 1.00 91.19 128 ALA A N 1
ATOM 1027 C CA . ALA A 1 128 ? 7.778 -11.411 -9.402 1.00 91.19 128 ALA A CA 1
ATOM 1028 C C . ALA A 1 128 ? 8.152 -12.529 -10.385 1.00 91.19 128 ALA A C 1
ATOM 1030 O O . ALA A 1 128 ? 9.011 -13.355 -10.073 1.00 91.19 128 ALA A O 1
ATOM 1031 N N . SER A 1 129 ? 7.595 -12.497 -11.601 1.00 89.62 129 SER A N 1
ATOM 1032 C CA . SER A 1 129 ? 7.914 -13.465 -12.658 1.00 89.62 129 SER A CA 1
ATOM 1033 C C . SER A 1 129 ? 9.395 -13.424 -13.013 1.00 89.62 129 SER A C 1
ATOM 1035 O O . SER A 1 129 ? 10.050 -14.457 -13.052 1.00 89.62 129 SER A O 1
ATOM 1037 N N . ARG A 1 130 ? 9.979 -12.231 -13.186 1.00 86.75 130 ARG A N 1
ATOM 1038 C CA . ARG A 1 130 ? 11.415 -12.107 -13.472 1.00 86.75 130 ARG A CA 1
ATOM 1039 C C . ARG A 1 130 ? 12.284 -12.602 -12.324 1.00 86.75 130 ARG A C 1
ATOM 1041 O O . ARG A 1 130 ? 13.354 -13.149 -12.581 1.00 86.75 130 ARG A O 1
ATOM 1048 N N . ALA A 1 131 ? 11.888 -12.384 -11.076 1.00 87.00 131 ALA A N 1
ATOM 1049 C CA . ALA A 1 131 ? 12.623 -12.914 -9.936 1.00 87.00 131 ALA A CA 1
ATOM 1050 C C . ALA A 1 131 ? 12.613 -14.452 -9.951 1.00 87.00 131 ALA A C 1
ATOM 1052 O O . ALA A 1 131 ? 13.658 -15.060 -9.714 1.00 87.00 131 ALA A O 1
ATOM 1053 N N . HIS A 1 132 ? 11.474 -15.062 -10.286 1.00 89.44 132 HIS A N 1
ATOM 1054 C CA . HIS A 1 132 ? 11.314 -16.514 -10.390 1.00 89.44 132 HIS A CA 1
ATOM 1055 C C . HIS A 1 132 ? 12.098 -17.101 -11.569 1.00 89.44 132 HIS A C 1
ATOM 1057 O O . HIS A 1 132 ? 12.945 -17.967 -11.358 1.00 89.44 132 HIS A O 1
ATOM 1063 N N . ASP A 1 133 ? 11.957 -16.533 -12.771 1.00 84.25 133 ASP A N 1
ATOM 1064 C CA . ASP A 1 133 ? 12.670 -16.963 -13.986 1.00 84.25 133 ASP A CA 1
ATOM 1065 C C . ASP A 1 133 ? 14.198 -16.956 -13.812 1.00 84.25 133 ASP A C 1
ATOM 1067 O O . ASP A 1 133 ? 14.919 -17.763 -14.398 1.00 84.25 133 ASP A O 1
ATOM 1071 N N . ASN A 1 134 ? 14.713 -16.022 -13.004 1.00 83.94 134 ASN A N 1
ATOM 1072 C CA . ASN A 1 134 ? 16.141 -15.895 -12.714 1.00 83.94 134 ASN A CA 1
ATOM 1073 C C . ASN A 1 134 ? 16.592 -16.693 -11.476 1.00 83.94 134 ASN A C 1
ATOM 1075 O O . ASN A 1 134 ? 17.747 -16.567 -11.061 1.00 83.94 134 ASN A O 1
ATOM 1079 N N . GLY A 1 135 ? 15.706 -17.488 -10.870 1.00 83.44 135 GLY A N 1
ATOM 1080 C CA . GLY A 1 135 ? 15.990 -18.320 -9.701 1.00 83.44 135 GLY A CA 1
ATOM 1081 C C . GLY A 1 135 ? 16.286 -17.535 -8.420 1.00 83.44 135 GLY A C 1
ATOM 1082 O O . GLY A 1 135 ? 16.956 -18.054 -7.527 1.00 83.44 135 GLY A O 1
ATOM 1083 N N . LEU A 1 136 ? 15.846 -16.274 -8.328 1.00 87.81 136 LEU A N 1
ATOM 1084 C CA . LEU A 1 136 ? 15.975 -15.456 -7.115 1.00 87.81 136 LEU A CA 1
ATOM 1085 C C . LEU A 1 136 ? 14.909 -15.799 -6.070 1.00 87.81 136 LEU A C 1
ATOM 1087 O O . LEU A 1 136 ? 15.137 -15.562 -4.883 1.00 87.81 136 LEU A O 1
ATOM 1091 N N . VAL A 1 137 ? 13.774 -16.339 -6.514 1.00 88.31 137 VAL A N 1
ATOM 1092 C CA . VAL A 1 137 ? 12.703 -16.880 -5.671 1.00 88.31 137 VAL A CA 1
ATOM 1093 C C . VAL A 1 137 ? 12.329 -18.278 -6.153 1.00 88.31 137 VAL A C 1
ATOM 1095 O O . VAL A 1 137 ? 12.442 -18.568 -7.344 1.00 88.31 137 VAL A O 1
ATOM 1098 N N . ASP A 1 138 ? 11.923 -19.143 -5.228 1.00 89.38 138 ASP A N 1
ATOM 1099 C CA . ASP A 1 138 ? 11.445 -20.494 -5.539 1.00 89.38 138 ASP A CA 1
ATOM 1100 C C . ASP A 1 138 ? 9.940 -20.532 -5.883 1.00 89.38 138 ASP A C 1
ATOM 1102 O O . ASP A 1 138 ? 9.255 -19.507 -5.869 1.00 89.38 138 ASP A O 1
ATOM 1106 N N . ASP A 1 139 ? 9.425 -21.721 -6.213 1.00 88.00 139 ASP A N 1
ATOM 1107 C CA . ASP A 1 139 ? 8.029 -21.925 -6.626 1.00 88.00 139 ASP A CA 1
ATOM 1108 C C . ASP A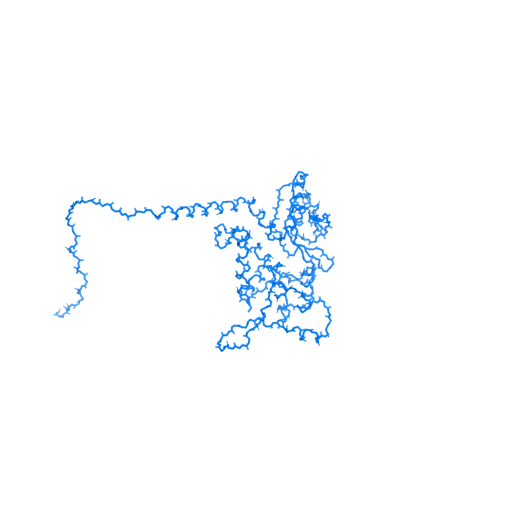 1 139 ? 7.009 -21.589 -5.526 1.00 88.00 139 ASP A C 1
ATOM 1110 O O . ASP A 1 139 ? 5.915 -21.107 -5.824 1.00 88.00 139 ASP A O 1
ATOM 1114 N N . ASP A 1 140 ? 7.335 -21.837 -4.254 1.00 90.12 140 ASP A N 1
ATOM 1115 C CA . ASP A 1 140 ? 6.425 -21.556 -3.139 1.00 90.12 140 ASP A CA 1
ATOM 1116 C C . ASP A 1 140 ? 6.404 -20.055 -2.825 1.00 90.12 140 ASP A C 1
ATOM 1118 O O . ASP A 1 140 ? 5.344 -19.487 -2.557 1.00 90.12 140 ASP A O 1
ATOM 1122 N N . GLN A 1 141 ? 7.555 -19.387 -2.917 1.00 90.88 141 GLN A N 1
ATOM 1123 C CA . GLN A 1 141 ? 7.658 -17.933 -2.810 1.00 90.88 141 GLN A CA 1
ATOM 1124 C C . GLN A 1 141 ? 6.949 -17.225 -3.966 1.00 90.88 141 GLN A C 1
ATOM 1126 O O . GLN A 1 141 ? 6.279 -16.217 -3.752 1.00 90.88 141 GLN A O 1
ATOM 1131 N N . PHE A 1 142 ? 7.073 -17.745 -5.187 1.00 90.00 142 PHE A N 1
ATOM 1132 C CA . PHE A 1 142 ? 6.369 -17.202 -6.343 1.00 90.00 142 PHE A CA 1
ATOM 1133 C C . PHE A 1 142 ? 4.851 -17.400 -6.226 1.00 90.00 142 PHE A C 1
ATOM 1135 O O . PHE A 1 142 ? 4.091 -16.483 -6.541 1.00 90.00 142 PHE A O 1
ATOM 1142 N N . ARG A 1 143 ? 4.397 -18.538 -5.681 1.00 90.81 143 ARG A N 1
ATOM 1143 C CA . ARG A 1 143 ? 2.977 -18.769 -5.375 1.00 90.81 143 ARG A CA 1
ATOM 1144 C C . ARG A 1 143 ? 2.426 -17.742 -4.385 1.00 90.81 143 ARG A C 1
ATOM 1146 O O . ARG A 1 143 ? 1.363 -17.189 -4.651 1.00 90.81 143 ARG A O 1
ATOM 1153 N N . ASP A 1 144 ? 3.156 -17.430 -3.308 1.00 92.69 144 ASP A N 1
ATOM 1154 C CA . ASP A 1 144 ? 2.754 -16.374 -2.363 1.00 92.69 144 ASP A CA 1
ATOM 1155 C C . ASP A 1 144 ? 2.530 -15.034 -3.085 1.00 92.69 144 ASP A C 1
ATOM 1157 O O . ASP A 1 144 ? 1.542 -14.344 -2.839 1.00 92.69 144 ASP A O 1
ATOM 1161 N N . MET A 1 145 ? 3.434 -14.665 -4.000 1.00 92.38 145 MET A N 1
ATOM 1162 C CA . MET A 1 145 ? 3.322 -13.427 -4.778 1.00 92.38 145 MET A CA 1
ATOM 1163 C C . MET A 1 145 ? 2.114 -13.449 -5.719 1.00 92.38 145 MET A C 1
ATOM 1165 O O . MET A 1 145 ? 1.438 -12.435 -5.878 1.00 92.38 145 MET A O 1
ATOM 1169 N N . CYS A 1 146 ? 1.797 -14.592 -6.319 1.00 90.56 146 CYS A N 1
ATOM 1170 C CA . CYS A 1 146 ? 0.618 -14.705 -7.172 1.00 90.56 146 CYS A CA 1
ATOM 1171 C C . CYS A 1 146 ? -0.673 -14.547 -6.365 1.00 90.56 146 CYS A C 1
ATOM 1173 O O . CYS A 1 146 ? -1.521 -13.747 -6.746 1.00 90.56 146 CYS A O 1
ATOM 1175 N N . GLU A 1 147 ? -0.766 -15.186 -5.195 1.00 92.25 147 GLU A N 1
ATOM 1176 C CA . GLU A 1 147 ? -1.886 -14.993 -4.266 1.00 92.25 147 GLU A CA 1
ATOM 1177 C C . GLU A 1 147 ? -2.033 -13.523 -3.841 1.00 92.25 147 GLU A C 1
ATOM 1179 O O . GLU A 1 147 ? -3.151 -12.999 -3.813 1.00 92.25 147 GLU A O 1
ATOM 1184 N N . VAL A 1 148 ? -0.918 -12.826 -3.572 1.00 92.50 148 VAL A N 1
ATOM 1185 C CA . VAL A 1 148 ? -0.930 -11.373 -3.334 1.00 92.50 148 VAL A CA 1
ATOM 1186 C C . VAL A 1 148 ? -1.529 -10.650 -4.530 1.00 92.50 148 VAL A C 1
ATOM 1188 O O . VAL A 1 148 ? -2.478 -9.891 -4.371 1.00 92.50 148 VAL A O 1
ATOM 1191 N N . SER A 1 149 ? -0.994 -10.868 -5.725 1.00 90.69 149 SER A N 1
ATOM 1192 C CA . SER A 1 149 ? -1.430 -10.135 -6.908 1.00 90.69 149 SER A CA 1
ATOM 1193 C C . SER A 1 149 ? -2.913 -10.356 -7.218 1.00 90.69 149 SER A C 1
ATOM 1195 O O . SER A 1 149 ? -3.633 -9.396 -7.484 1.00 90.69 149 SER A O 1
ATOM 1197 N N . ASP A 1 150 ? -3.398 -11.587 -7.083 1.00 87.69 150 ASP A N 1
ATOM 1198 C CA . ASP A 1 150 ? -4.764 -11.956 -7.457 1.00 87.69 150 ASP A CA 1
ATOM 1199 C C . ASP A 1 150 ? -5.814 -11.457 -6.460 1.00 87.69 150 ASP A C 1
ATOM 1201 O O . ASP A 1 150 ? -6.964 -11.222 -6.829 1.00 87.69 150 ASP A O 1
ATOM 1205 N N . THR A 1 151 ? -5.432 -11.300 -5.192 1.00 90.25 151 THR A N 1
ATOM 1206 C CA . THR A 1 151 ? -6.368 -10.946 -4.116 1.00 90.25 151 THR A CA 1
ATOM 1207 C C . THR A 1 151 ? -6.147 -9.554 -3.544 1.00 90.25 151 THR A C 1
ATOM 1209 O O . THR A 1 151 ? -6.933 -9.132 -2.693 1.00 90.25 151 THR A O 1
ATOM 1212 N N . ASN A 1 152 ? -5.092 -8.840 -3.958 1.00 91.19 152 ASN A N 1
ATOM 1213 C CA . ASN A 1 152 ? -4.823 -7.528 -3.391 1.00 91.19 152 ASN A CA 1
ATOM 1214 C C . ASN A 1 152 ? -5.854 -6.483 -3.813 1.00 91.19 152 ASN A C 1
ATOM 1216 O O . ASN A 1 152 ? -6.205 -6.354 -4.984 1.00 91.19 152 ASN A O 1
ATOM 1220 N N . PHE A 1 153 ? -6.245 -5.656 -2.853 1.00 90.75 153 PHE A N 1
ATOM 1221 C CA . PHE A 1 153 ? -7.049 -4.467 -3.086 1.00 90.75 153 PHE A CA 1
ATOM 1222 C C . PHE A 1 153 ? -6.652 -3.366 -2.105 1.00 90.75 153 PHE A C 1
ATOM 1224 O O . PHE A 1 153 ? -6.115 -3.632 -1.026 1.00 90.75 153 PHE A O 1
ATOM 1231 N N . ALA A 1 154 ? -6.893 -2.118 -2.498 1.00 90.69 154 ALA A N 1
ATOM 1232 C CA . ALA A 1 154 ? -6.766 -0.968 -1.618 1.00 90.69 154 ALA A CA 1
ATOM 1233 C C . ALA A 1 154 ? -8.148 -0.550 -1.132 1.00 90.69 154 ALA A C 1
ATOM 1235 O O . ALA A 1 154 ? -9.068 -0.472 -1.935 1.00 90.69 154 ALA A O 1
ATOM 1236 N N . SER A 1 155 ? -8.262 -0.215 0.148 1.00 89.62 155 SER A N 1
ATOM 1237 C CA . SER A 1 155 ? -9.464 0.421 0.681 1.00 89.62 155 SER A CA 1
ATOM 1238 C C . SER A 1 155 ? -9.114 1.358 1.839 1.00 89.62 155 SER A C 1
ATOM 1240 O O . SER A 1 155 ? -7.977 1.408 2.338 1.00 89.62 155 SER A O 1
ATOM 1242 N N . TRP A 1 156 ? -10.113 2.131 2.249 1.00 88.62 156 TRP A N 1
ATOM 1243 C CA . TRP A 1 156 ? -10.137 2.830 3.515 1.00 88.62 156 TRP A CA 1
ATOM 1244 C C . TRP A 1 156 ? -10.747 1.914 4.575 1.00 88.62 156 TRP A C 1
ATOM 1246 O O . TRP A 1 156 ? -11.926 1.584 4.541 1.00 88.62 156 TRP A O 1
ATOM 1256 N N . PHE A 1 157 ? -9.936 1.537 5.555 1.00 89.69 157 PHE A N 1
ATOM 1257 C CA . PHE A 1 157 ? -10.327 0.647 6.633 1.00 89.69 157 PHE A CA 1
ATOM 1258 C C . PHE A 1 157 ? -10.540 1.391 7.948 1.00 89.69 157 PHE A C 1
ATOM 1260 O O . PHE A 1 157 ? -9.757 2.273 8.321 1.00 89.69 157 PHE A O 1
ATOM 1267 N N . TRP A 1 158 ? -11.548 0.973 8.704 1.00 90.31 158 TRP A N 1
ATOM 1268 C CA . TRP A 1 158 ? -11.745 1.349 10.097 1.00 90.31 158 TRP A CA 1
ATOM 1269 C C . TRP A 1 158 ? -11.257 0.250 11.039 1.00 90.31 158 TRP A C 1
ATOM 1271 O O . TRP A 1 158 ? -11.560 -0.931 10.870 1.00 90.31 158 TRP A O 1
ATOM 1281 N N . ILE A 1 159 ? -10.499 0.629 12.068 1.00 90.12 159 ILE A N 1
ATOM 1282 C CA . ILE A 1 159 ? -9.953 -0.317 13.043 1.00 90.12 159 ILE A CA 1
ATOM 1283 C C . ILE A 1 159 ? -11.029 -0.643 14.081 1.00 90.12 159 ILE A C 1
ATOM 1285 O O . ILE A 1 159 ? -11.337 0.159 14.967 1.00 90.12 159 ILE A O 1
ATOM 1289 N N . ARG A 1 160 ? -11.571 -1.860 14.015 1.00 90.06 160 ARG A N 1
ATOM 1290 C CA . ARG A 1 160 ? -12.542 -2.386 14.990 1.00 90.06 160 ARG A CA 1
ATOM 1291 C C . ARG A 1 160 ? -11.856 -2.890 16.245 1.00 90.06 160 ARG A C 1
ATOM 1293 O O . ARG A 1 160 ? -12.338 -2.681 17.358 1.00 90.06 160 ARG A O 1
ATOM 1300 N N . LYS A 1 161 ? -10.725 -3.571 16.062 1.00 90.31 161 LYS A N 1
ATOM 1301 C CA . LYS A 1 161 ? -9.949 -4.177 17.142 1.00 90.31 161 LYS A CA 1
ATOM 1302 C C . LYS A 1 161 ? -8.488 -4.299 16.739 1.00 90.31 161 LYS A C 1
ATOM 1304 O O . LYS A 1 161 ? -8.184 -4.598 15.591 1.00 90.31 161 LYS A O 1
ATOM 1309 N N . ALA A 1 162 ? -7.599 -4.151 17.709 1.00 89.75 162 ALA A N 1
ATOM 1310 C CA . ALA A 1 162 ? -6.180 -4.428 17.565 1.00 89.75 162 ALA A CA 1
ATOM 1311 C C . ALA A 1 162 ? -5.668 -5.118 18.831 1.00 89.75 162 ALA A C 1
ATOM 1313 O O . ALA A 1 162 ? -6.072 -4.767 19.944 1.00 89.75 162 ALA A O 1
ATOM 1314 N N . SER A 1 163 ? -4.811 -6.123 18.667 1.00 89.56 163 SER A N 1
ATOM 1315 C CA . SER A 1 163 ? -4.229 -6.862 19.785 1.00 89.56 163 SER A CA 1
ATOM 1316 C C . SER A 1 163 ? -2.784 -7.249 19.494 1.00 89.56 163 SER A C 1
ATOM 1318 O O . SER A 1 163 ? -2.532 -8.132 18.676 1.00 89.56 163 SER A O 1
ATOM 1320 N N . ALA A 1 164 ? -1.843 -6.657 20.230 1.00 87.50 164 ALA A N 1
ATOM 1321 C CA . ALA A 1 164 ? -0.424 -7.002 20.157 1.00 87.50 164 ALA A CA 1
ATOM 1322 C C . ALA A 1 164 ? -0.180 -8.468 20.539 1.00 87.50 164 ALA A C 1
ATOM 1324 O O . ALA A 1 164 ? 0.603 -9.160 19.898 1.00 87.50 164 ALA A O 1
ATOM 1325 N N . GLY A 1 165 ? -0.883 -8.953 21.571 1.00 88.06 165 GLY A N 1
ATOM 1326 C CA . GLY A 1 165 ? -0.712 -10.312 22.089 1.00 88.06 165 GLY A CA 1
ATOM 1327 C C . GLY A 1 165 ? -1.140 -11.412 21.115 1.00 88.06 165 GLY A C 1
ATOM 1328 O O . GLY A 1 165 ? -0.549 -12.486 21.126 1.00 88.06 165 GLY A O 1
ATOM 1329 N N . SER A 1 166 ? -2.141 -11.149 20.269 1.00 87.75 166 SER A N 1
ATOM 1330 C CA . SER A 1 166 ? -2.561 -12.083 19.211 1.00 87.75 166 SER A CA 1
ATOM 1331 C C . SER A 1 166 ? -2.005 -11.733 17.830 1.00 87.75 166 SER A C 1
ATOM 1333 O O . SER A 1 166 ? -2.179 -12.518 16.908 1.00 87.75 166 SER A O 1
ATOM 1335 N N . GLN A 1 167 ? -1.330 -10.588 17.687 1.00 90.44 167 GLN A N 1
ATOM 1336 C CA . GLN A 1 167 ? -0.844 -10.037 16.415 1.00 90.44 167 GLN A CA 1
ATOM 1337 C C . GLN A 1 167 ? -1.948 -9.821 15.361 1.00 90.44 167 GLN A C 1
ATOM 1339 O O . GLN A 1 167 ? -1.682 -9.804 14.157 1.00 90.44 167 GLN A O 1
ATOM 1344 N N . LEU A 1 168 ? -3.195 -9.658 15.815 1.00 91.19 168 LEU A N 1
ATOM 1345 C CA . LEU A 1 168 ? -4.369 -9.531 14.958 1.00 91.19 168 LEU A CA 1
ATOM 1346 C C . LEU A 1 168 ? -4.960 -8.122 14.996 1.00 91.19 168 LEU A C 1
ATOM 1348 O O . LEU A 1 168 ? -5.017 -7.458 16.038 1.00 91.19 168 LEU A O 1
ATOM 1352 N N . LEU A 1 169 ? -5.471 -7.722 13.839 1.00 91.12 169 LEU A N 1
ATOM 1353 C CA . LEU A 1 169 ? -6.325 -6.565 13.617 1.00 91.12 169 LEU A CA 1
ATOM 1354 C C . LEU A 1 169 ? -7.675 -7.048 13.094 1.00 91.12 169 LEU A C 1
ATOM 1356 O O . LEU A 1 169 ? -7.748 -8.017 12.344 1.00 91.12 169 LEU A O 1
ATOM 1360 N N . VAL A 1 170 ? -8.739 -6.352 13.470 1.00 93.56 170 VAL A N 1
ATOM 1361 C CA . VAL A 1 170 ? -10.033 -6.455 12.797 1.00 93.56 170 VAL A CA 1
ATOM 1362 C C . VAL A 1 170 ? -10.261 -5.132 12.089 1.00 93.56 170 VAL A C 1
ATOM 1364 O O . VAL A 1 170 ? -10.347 -4.089 12.746 1.00 93.56 170 VAL A O 1
ATOM 1367 N N . LEU A 1 171 ? -10.300 -5.188 10.763 1.00 93.25 171 LEU A N 1
ATOM 1368 C CA . LEU A 1 171 ? -10.479 -4.040 9.886 1.00 93.25 171 LEU A CA 1
ATOM 1369 C C . LEU A 1 171 ? -11.844 -4.135 9.212 1.00 93.25 171 LEU A C 1
ATOM 1371 O O . LEU A 1 171 ? -12.145 -5.149 8.597 1.00 93.25 171 LEU A O 1
ATOM 1375 N N . GLU A 1 172 ? -12.656 -3.096 9.339 1.00 93.25 172 GLU A N 1
ATOM 1376 C CA . GLU A 1 172 ? -13.896 -2.926 8.579 1.00 93.25 172 GLU A CA 1
ATOM 1377 C C . GLU A 1 172 ? -13.570 -2.130 7.317 1.00 93.25 172 GLU A C 1
ATOM 1379 O O . GLU A 1 172 ? -12.993 -1.046 7.406 1.00 93.25 172 GLU A O 1
ATOM 1384 N N . ASP A 1 173 ? -13.894 -2.676 6.155 1.00 91.62 173 ASP A N 1
ATOM 1385 C CA . ASP A 1 173 ? -13.833 -1.962 4.886 1.00 91.62 173 ASP A CA 1
ATOM 1386 C C . ASP A 1 173 ? -14.974 -0.951 4.813 1.00 91.62 173 ASP A C 1
ATOM 1388 O O . ASP A 1 173 ? -16.142 -1.317 4.928 1.00 91.62 173 ASP A O 1
ATOM 1392 N N . MET A 1 174 ? -14.639 0.326 4.653 1.00 87.88 174 MET A N 1
ATOM 1393 C CA . MET A 1 174 ? -15.625 1.405 4.667 1.00 87.88 174 MET A CA 1
ATOM 1394 C C . MET A 1 174 ? -16.427 1.509 3.365 1.00 87.88 174 MET A C 1
ATOM 1396 O O . MET A 1 174 ? -17.429 2.221 3.338 1.00 87.88 174 MET A O 1
ATOM 1400 N N . GLU A 1 175 ? -16.008 0.823 2.302 1.00 84.06 175 GLU A N 1
ATOM 1401 C CA . GLU A 1 175 ? -16.755 0.740 1.047 1.00 84.06 175 GLU A CA 1
ATOM 1402 C C . GLU A 1 175 ? -17.853 -0.329 1.137 1.00 84.06 175 GLU A C 1
ATOM 1404 O O . GLU A 1 175 ? -19.026 -0.053 0.879 1.00 84.06 175 GLU A O 1
ATOM 1409 N N . GLU A 1 176 ? -17.488 -1.541 1.562 1.00 84.62 176 GLU A N 1
ATOM 1410 C CA . GLU A 1 176 ? -18.387 -2.703 1.546 1.00 84.62 176 GLU A CA 1
ATOM 1411 C C . GLU A 1 176 ? -19.021 -3.036 2.908 1.00 84.62 176 GLU A C 1
ATOM 1413 O O . GLU A 1 176 ? -20.014 -3.764 2.979 1.00 84.62 176 GLU A O 1
ATOM 1418 N N . GLY A 1 177 ? -18.450 -2.542 4.008 1.00 87.19 177 GLY A N 1
ATOM 1419 C CA . GLY A 1 177 ? -18.800 -2.935 5.378 1.00 87.19 177 GLY A CA 1
ATOM 1420 C C . GLY A 1 177 ? -18.263 -4.313 5.792 1.00 87.19 177 GLY A C 1
ATOM 1421 O O . GLY A 1 177 ? -18.614 -4.817 6.861 1.00 87.19 177 GLY A O 1
ATOM 1422 N N . THR A 1 178 ? -17.436 -4.949 4.957 1.00 92.12 178 THR A N 1
ATOM 1423 C CA . THR A 1 178 ? -16.855 -6.273 5.218 1.00 92.12 178 THR A CA 1
ATOM 1424 C C . THR A 1 178 ? -15.783 -6.190 6.310 1.00 92.12 178 THR A C 1
ATOM 1426 O O . THR A 1 178 ? -14.895 -5.342 6.256 1.00 92.12 178 THR A O 1
ATOM 1429 N N . GLU A 1 179 ? -15.828 -7.089 7.299 1.00 95.38 179 GLU A N 1
ATOM 1430 C CA . GLU A 1 179 ? -14.792 -7.186 8.336 1.00 95.38 179 GLU A CA 1
ATOM 1431 C C . GLU A 1 179 ? -13.737 -8.252 7.998 1.00 95.38 179 GLU A C 1
ATOM 1433 O O . GLU A 1 179 ? -14.046 -9.419 7.744 1.00 95.38 179 GLU A O 1
ATOM 1438 N N . TYR A 1 180 ? -12.468 -7.862 8.088 1.00 95.62 180 TYR A N 1
ATOM 1439 C CA . TYR A 1 180 ? -11.300 -8.692 7.820 1.00 95.62 180 TYR A CA 1
ATOM 1440 C C . TYR A 1 180 ? -10.490 -8.915 9.100 1.00 95.62 180 TYR A C 1
ATOM 1442 O O . TYR A 1 180 ? -10.113 -7.964 9.788 1.00 95.62 180 TYR A O 1
ATOM 1450 N N . GLN A 1 181 ? -10.179 -10.177 9.406 1.00 95.56 181 GLN A N 1
ATOM 1451 C CA . GLN A 1 181 ? -9.196 -10.530 10.435 1.00 95.56 181 GLN A CA 1
ATOM 1452 C C . GLN A 1 181 ? -7.807 -10.577 9.812 1.00 95.56 181 GLN A C 1
ATOM 1454 O O . GLN A 1 181 ? -7.501 -11.491 9.050 1.00 95.56 181 GLN A O 1
ATOM 1459 N N . VAL A 1 182 ? -6.980 -9.592 10.144 1.00 94.12 182 VAL A N 1
ATOM 1460 C CA . VAL A 1 182 ? -5.693 -9.345 9.497 1.00 94.12 182 VAL A CA 1
ATOM 1461 C C . VAL A 1 182 ? -4.552 -9.666 10.451 1.00 94.12 182 VAL A C 1
ATOM 1463 O O . VAL A 1 182 ? -4.515 -9.168 11.578 1.00 94.12 182 VAL A O 1
ATOM 1466 N N . THR A 1 183 ? -3.600 -10.478 9.998 1.00 91.75 183 THR A N 1
ATOM 1467 C CA . THR A 1 183 ? -2.365 -10.761 10.737 1.00 91.75 183 THR A CA 1
ATOM 1468 C C . THR A 1 183 ? -1.308 -9.722 10.386 1.00 91.75 183 THR A C 1
ATOM 1470 O O . THR A 1 183 ? -0.814 -9.692 9.261 1.00 91.75 183 THR A O 1
ATOM 1473 N N . ASP A 1 184 ? -0.950 -8.875 11.351 1.00 88.75 184 ASP A N 1
ATOM 1474 C CA . ASP A 1 184 ? 0.177 -7.949 11.234 1.00 88.75 184 ASP A CA 1
ATOM 1475 C C . ASP A 1 184 ? 0.696 -7.551 12.619 1.00 88.75 184 ASP A C 1
ATOM 1477 O O . ASP A 1 184 ? 0.026 -6.849 13.384 1.00 88.75 184 ASP A O 1
ATOM 1481 N N . SER A 1 185 ? 1.920 -7.969 12.942 1.00 86.00 185 SER A N 1
ATOM 1482 C CA . SER A 1 185 ? 2.529 -7.697 14.245 1.00 86.00 185 SER A CA 1
ATOM 1483 C C . SER A 1 185 ? 2.821 -6.211 14.459 1.00 86.00 185 SER A C 1
ATOM 1485 O O . SER A 1 185 ? 2.719 -5.739 15.591 1.00 86.00 185 SER A O 1
ATOM 1487 N N . ALA A 1 186 ? 3.216 -5.471 13.420 1.00 84.25 186 ALA A N 1
ATOM 1488 C CA . ALA A 1 186 ? 3.663 -4.089 13.582 1.00 84.25 186 ALA A CA 1
ATOM 1489 C C . ALA A 1 186 ? 2.480 -3.149 13.854 1.00 84.25 186 ALA A C 1
ATOM 1491 O O . ALA A 1 186 ? 2.489 -2.382 14.823 1.00 84.25 186 ALA A O 1
ATOM 1492 N N . THR A 1 187 ? 1.432 -3.233 13.034 1.00 83.56 187 THR A N 1
ATOM 1493 C CA . THR A 1 187 ? 0.231 -2.405 13.185 1.00 83.56 187 THR A CA 1
ATOM 1494 C C . THR A 1 187 ? -0.561 -2.836 14.419 1.00 83.56 187 THR A C 1
ATOM 1496 O O . THR A 1 187 ? -0.950 -1.972 15.202 1.00 83.56 187 THR A O 1
ATOM 1499 N N . SER A 1 188 ? -0.725 -4.137 14.696 1.00 86.00 188 SER A N 1
ATOM 1500 C CA . SER A 1 188 ? -1.421 -4.584 15.919 1.00 86.00 188 SER A CA 1
ATOM 1501 C C . SER A 1 188 ? -0.749 -4.092 17.205 1.00 86.00 188 SER A C 1
ATOM 1503 O O . SER A 1 188 ? -1.449 -3.650 18.114 1.00 86.00 188 SER A O 1
ATOM 1505 N N . ALA A 1 189 ? 0.588 -4.068 17.266 1.00 85.81 189 ALA A N 1
ATOM 1506 C CA . ALA A 1 189 ? 1.323 -3.500 18.395 1.00 85.81 189 ALA A CA 1
ATOM 1507 C C . ALA A 1 189 ? 1.127 -1.982 18.521 1.00 85.81 189 ALA A C 1
ATOM 1509 O O . ALA A 1 189 ? 0.983 -1.455 19.623 1.00 85.81 189 ALA A O 1
ATOM 1510 N N . ARG A 1 190 ? 1.080 -1.265 17.392 1.00 82.38 190 ARG A N 1
ATOM 1511 C CA . ARG A 1 190 ? 0.872 0.191 17.361 1.00 82.38 190 ARG A CA 1
ATOM 1512 C C . ARG A 1 190 ? -0.511 0.620 17.865 1.00 82.38 190 ARG A C 1
ATOM 1514 O O . ARG A 1 190 ? -0.634 1.726 18.398 1.00 82.38 190 ARG A O 1
ATOM 1521 N N . TYR A 1 191 ? -1.532 -0.214 17.672 1.00 79.62 191 TYR A N 1
ATOM 1522 C CA . TYR A 1 191 ? -2.922 0.079 18.053 1.00 79.62 191 TYR A CA 1
ATOM 1523 C C . TYR A 1 191 ? -3.431 -0.765 19.220 1.00 79.62 191 TYR A C 1
ATOM 1525 O O . TYR A 1 191 ? -4.631 -0.755 19.483 1.00 79.62 191 TYR A O 1
ATOM 1533 N N . ASP A 1 192 ? -2.554 -1.476 19.927 1.00 83.62 192 ASP A N 1
ATOM 1534 C CA . ASP A 1 192 ? -2.951 -2.420 20.970 1.00 83.62 192 ASP A CA 1
ATOM 1535 C C . ASP A 1 192 ? -3.948 -1.815 21.970 1.00 83.62 192 ASP A C 1
ATOM 1537 O O . ASP A 1 192 ? -3.768 -0.701 22.470 1.00 83.62 192 ASP A O 1
ATOM 1541 N N . GLY A 1 193 ? -5.045 -2.535 22.215 1.00 73.31 193 GLY A N 1
ATOM 1542 C CA . GLY A 1 193 ? -6.109 -2.107 23.126 1.00 73.31 193 GLY A CA 1
ATOM 1543 C C . GLY A 1 193 ? -6.932 -0.896 22.665 1.00 73.31 193 GLY A C 1
ATOM 1544 O O . GLY A 1 193 ? -7.807 -0.453 23.408 1.00 73.31 193 GLY A O 1
ATOM 1545 N N . THR A 1 194 ? -6.698 -0.364 21.462 1.00 70.44 194 THR A N 1
ATOM 1546 C CA . THR A 1 194 ? -7.430 0.787 20.916 1.00 70.44 194 THR A CA 1
ATOM 1547 C C . THR A 1 194 ? -8.490 0.321 19.919 1.00 70.44 194 THR A C 1
ATOM 1549 O O . THR A 1 194 ? -8.183 -0.374 18.952 1.00 70.44 194 THR A O 1
ATOM 1552 N N . ALA A 1 195 ? -9.745 0.718 20.148 1.00 67.38 195 ALA A N 1
ATOM 1553 C CA . ALA A 1 195 ? -10.801 0.666 19.139 1.00 67.38 195 ALA A CA 1
ATOM 1554 C C . ALA A 1 195 ? -10.946 2.049 18.483 1.00 67.38 195 ALA A C 1
ATOM 1556 O O . ALA A 1 195 ? -10.905 3.077 19.169 1.00 67.38 195 ALA A O 1
ATOM 1557 N N . GLY A 1 196 ? -11.138 2.069 17.166 1.00 70.38 196 GLY A N 1
ATOM 1558 C CA . GLY A 1 196 ? -11.260 3.286 16.374 1.00 70.38 196 GLY A CA 1
ATOM 1559 C C . GLY A 1 196 ? -9.934 3.837 15.848 1.00 70.38 196 GLY A C 1
ATOM 1560 O O . GLY A 1 196 ? -8.842 3.486 16.301 1.00 70.38 196 GLY A O 1
ATOM 1561 N N . GLY A 1 197 ? -10.067 4.713 14.857 1.00 79.19 197 GLY A N 1
ATOM 1562 C CA . GLY A 1 197 ? -8.992 5.113 13.957 1.00 79.19 197 GLY A CA 1
ATOM 1563 C C . GLY A 1 197 ? -9.207 4.491 12.583 1.00 79.19 197 GLY A C 1
ATOM 1564 O O . GLY A 1 197 ? -9.769 3.402 12.458 1.00 79.19 197 GLY A O 1
ATOM 1565 N N . SER A 1 198 ? -8.771 5.200 11.550 1.00 84.44 198 SER A N 1
ATOM 1566 C CA . SER A 1 198 ? -8.880 4.716 10.181 1.00 84.44 198 SER A CA 1
ATOM 1567 C C . SER A 1 198 ? -7.534 4.757 9.482 1.00 84.44 198 SER A C 1
ATOM 1569 O O . SER A 1 198 ? -6.643 5.539 9.829 1.00 84.44 198 SER A O 1
ATOM 1571 N N . LEU A 1 199 ? -7.368 3.866 8.520 1.00 87.00 199 LEU A N 1
ATOM 1572 C CA . LEU A 1 199 ? -6.174 3.779 7.704 1.00 87.00 199 LEU A CA 1
ATOM 1573 C C . LEU A 1 199 ? -6.566 3.548 6.255 1.00 87.00 199 LEU A C 1
ATOM 1575 O O . LEU A 1 199 ? -7.564 2.893 5.979 1.00 87.00 199 LEU A O 1
ATOM 1579 N N . VAL A 1 200 ? -5.757 4.056 5.339 1.00 88.00 200 VAL A N 1
ATOM 1580 C CA . VAL A 1 200 ? -5.773 3.586 3.953 1.00 88.00 200 VAL A CA 1
ATOM 1581 C C . VAL A 1 200 ? -4.614 2.624 3.811 1.00 88.00 200 VAL A C 1
ATOM 1583 O O . VAL A 1 200 ? -3.507 2.925 4.263 1.00 88.00 200 VAL A O 1
ATOM 1586 N N . GLY A 1 201 ? -4.873 1.464 3.226 1.00 89.56 201 GLY A N 1
ATOM 1587 C CA . GLY A 1 201 ? -3.879 0.414 3.058 1.00 89.56 201 GLY A CA 1
ATOM 1588 C C . GLY A 1 201 ? -4.314 -0.615 2.030 1.00 89.56 201 GLY A C 1
ATOM 1589 O O . GLY A 1 201 ? -5.370 -0.478 1.412 1.00 89.56 201 GLY A O 1
ATOM 1590 N N . ARG A 1 202 ? -3.482 -1.644 1.857 1.00 92.19 202 ARG A N 1
ATOM 1591 C CA . ARG A 1 202 ? -3.756 -2.769 0.965 1.00 92.19 202 ARG A CA 1
ATOM 1592 C C . ARG A 1 202 ? -3.818 -4.073 1.731 1.00 92.19 202 ARG A C 1
ATOM 1594 O O . ARG A 1 202 ? -2.902 -4.376 2.499 1.00 92.19 202 ARG A O 1
ATOM 1601 N N . LEU A 1 203 ? -4.872 -4.838 1.483 1.00 93.12 203 LEU A N 1
ATOM 1602 C CA . LEU A 1 203 ? -5.008 -6.201 1.973 1.00 93.12 203 LEU A CA 1
ATOM 1603 C C . LEU A 1 203 ? -4.861 -7.173 0.818 1.00 93.12 203 LEU A C 1
ATOM 1605 O O . LEU A 1 203 ? -5.313 -6.884 -0.282 1.00 93.12 203 LEU A O 1
ATOM 1609 N N . ALA A 1 204 ? -4.262 -8.324 1.094 1.00 93.75 204 ALA A N 1
ATOM 1610 C CA . ALA A 1 204 ? -4.337 -9.499 0.239 1.00 93.75 204 ALA A CA 1
ATOM 1611 C C . ALA A 1 204 ? -4.482 -10.748 1.108 1.00 93.75 204 ALA A C 1
ATOM 1613 O O . ALA A 1 204 ? -4.106 -10.751 2.290 1.00 93.75 204 ALA A O 1
ATOM 1614 N N . LYS A 1 205 ? -5.034 -11.806 0.525 1.00 93.19 205 LYS A N 1
ATOM 1615 C CA . LYS A 1 205 ? -5.180 -13.108 1.159 1.00 93.19 205 LYS A CA 1
ATOM 1616 C C . LYS A 1 205 ? -4.056 -14.015 0.668 1.00 93.19 205 LYS A C 1
ATOM 1618 O O . LYS A 1 205 ? -4.025 -14.370 -0.502 1.00 93.19 205 LYS A O 1
ATOM 1623 N N . VAL A 1 206 ? -3.162 -14.401 1.575 1.00 91.81 206 VAL A N 1
ATOM 1624 C CA . VAL A 1 206 ? -2.005 -15.258 1.270 1.00 91.81 206 VAL A CA 1
ATOM 1625 C C . VAL A 1 206 ? -1.946 -16.394 2.280 1.00 91.81 206 VAL A C 1
ATOM 1627 O O . VAL A 1 206 ? -2.038 -16.149 3.488 1.00 91.81 206 VAL A O 1
ATOM 1630 N N . ARG A 1 207 ? -1.819 -17.636 1.809 1.00 90.31 207 ARG A N 1
ATOM 1631 C CA . ARG A 1 207 ? -1.856 -18.865 2.623 1.00 90.31 207 ARG A CA 1
ATOM 1632 C C . ARG A 1 207 ? -3.059 -18.892 3.565 1.00 90.31 207 ARG A C 1
ATOM 1634 O O . ARG A 1 207 ? -2.937 -19.111 4.769 1.00 90.31 207 ARG A O 1
ATOM 1641 N N . ASP A 1 208 ? -4.223 -18.591 3.004 1.00 89.31 208 ASP A N 1
ATOM 1642 C CA . ASP A 1 208 ? -5.505 -18.490 3.700 1.00 89.31 208 ASP A CA 1
ATOM 1643 C C . ASP A 1 208 ? -5.647 -17.394 4.774 1.00 89.31 208 ASP A C 1
ATOM 1645 O O . ASP A 1 208 ? -6.651 -17.350 5.488 1.00 89.31 208 ASP A O 1
ATOM 1649 N N . GLN A 1 209 ? -4.703 -16.455 4.859 1.00 91.69 209 GLN A N 1
ATOM 1650 C CA . GLN A 1 209 ? -4.708 -15.384 5.857 1.00 91.69 209 GLN A CA 1
ATOM 1651 C C . GLN A 1 209 ? -4.722 -14.003 5.204 1.00 91.69 209 GLN A C 1
ATOM 1653 O O . GLN A 1 209 ? -3.931 -13.726 4.304 1.00 91.69 209 GLN A O 1
ATOM 1658 N N . TRP A 1 210 ? -5.590 -13.113 5.690 1.00 94.69 210 TRP A N 1
ATOM 1659 C CA . TRP A 1 210 ? -5.565 -11.707 5.290 1.00 94.69 210 TRP A CA 1
ATOM 1660 C C . TRP A 1 210 ? -4.384 -10.990 5.933 1.00 94.69 210 TRP A C 1
ATOM 1662 O O . TRP A 1 210 ? -4.133 -11.123 7.136 1.00 94.69 210 TRP A O 1
ATOM 1672 N N . ARG A 1 211 ? -3.654 -10.219 5.131 1.00 92.75 211 ARG A N 1
ATOM 1673 C CA . ARG A 1 211 ? -2.434 -9.522 5.547 1.00 92.75 211 ARG A CA 1
ATOM 1674 C C . ARG A 1 211 ? -2.376 -8.133 4.939 1.00 92.75 211 ARG A C 1
ATOM 1676 O O . ARG A 1 211 ? -2.832 -7.926 3.817 1.00 92.75 211 ARG A O 1
ATOM 1683 N N . LEU A 1 212 ? -1.767 -7.205 5.674 1.00 91.12 212 LEU A N 1
ATOM 1684 C CA . LEU A 1 212 ? -1.280 -5.960 5.091 1.00 91.12 212 LEU A CA 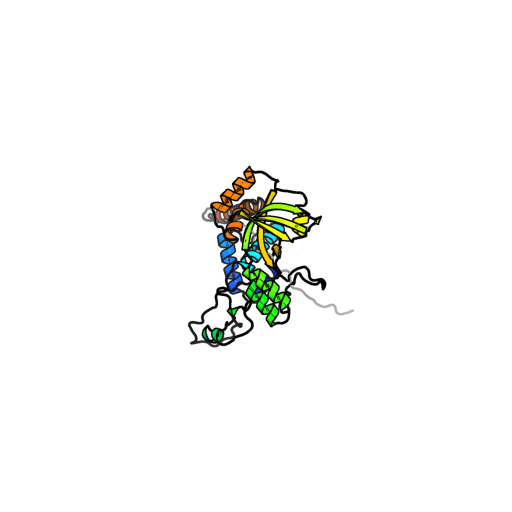1
ATOM 1685 C C . LEU A 1 212 ? -0.052 -6.294 4.240 1.00 91.12 212 LEU A C 1
ATOM 1687 O O . LEU A 1 212 ? 0.936 -6.799 4.766 1.00 91.12 212 LEU A O 1
ATOM 1691 N N . ILE A 1 213 ? -0.122 -6.034 2.936 1.00 89.88 213 ILE A N 1
ATOM 1692 C CA . ILE A 1 213 ? 0.975 -6.345 1.996 1.00 89.88 213 ILE A CA 1
ATOM 1693 C C . ILE A 1 213 ? 1.995 -5.213 1.860 1.00 89.88 213 ILE A C 1
ATOM 1695 O O . ILE A 1 213 ? 3.007 -5.348 1.176 1.00 89.88 213 ILE A O 1
ATOM 1699 N N . ALA A 1 214 ? 1.712 -4.083 2.499 1.00 84.81 214 ALA A N 1
ATOM 1700 C CA . ALA A 1 214 ? 2.609 -2.954 2.633 1.00 84.81 214 ALA A CA 1
ATOM 1701 C C . ALA A 1 214 ? 2.203 -2.145 3.883 1.00 84.81 214 ALA A C 1
ATOM 1703 O O . ALA A 1 214 ? 1.026 -2.161 4.269 1.00 84.81 214 ALA A O 1
ATOM 1704 N N . PRO A 1 215 ? 3.140 -1.441 4.547 1.00 84.12 215 PRO A N 1
ATOM 1705 C CA . PRO A 1 215 ? 2.806 -0.560 5.661 1.00 84.12 215 PRO A CA 1
ATOM 1706 C C . PRO A 1 215 ? 1.696 0.440 5.284 1.00 84.12 215 PRO A C 1
ATOM 1708 O O . PRO A 1 215 ? 1.828 1.112 4.262 1.00 84.12 215 PRO A O 1
ATOM 1711 N N . PRO A 1 216 ? 0.630 0.610 6.088 1.00 82.88 216 PRO A N 1
ATOM 1712 C CA . PRO A 1 216 ? -0.440 1.543 5.755 1.00 82.88 216 PRO A CA 1
ATOM 1713 C C . PRO A 1 216 ? 0.110 2.959 5.517 1.00 82.88 216 PRO A C 1
ATOM 1715 O O . PRO A 1 216 ? 0.662 3.553 6.455 1.00 82.88 216 PRO A O 1
ATOM 1718 N N . PRO A 1 217 ? -0.009 3.517 4.297 1.00 74.00 217 PRO A N 1
ATOM 1719 C CA . PRO A 1 217 ? 0.540 4.829 3.975 1.00 74.00 217 PRO A CA 1
ATOM 1720 C C . PRO A 1 217 ? -0.059 5.934 4.839 1.00 74.00 217 PRO A C 1
ATOM 1722 O O . PRO A 1 217 ? 0.635 6.860 5.256 1.00 74.00 217 PRO A O 1
ATOM 1725 N N . MET A 1 218 ? -1.359 5.857 5.109 1.00 72.00 218 MET A N 1
ATOM 1726 C CA . MET A 1 218 ? -2.076 6.904 5.817 1.00 72.00 218 MET A CA 1
ATOM 1727 C C . MET A 1 218 ? -2.775 6.326 7.025 1.00 72.00 218 MET A C 1
ATOM 1729 O O . MET A 1 218 ? -3.514 5.352 6.941 1.00 72.00 218 MET A O 1
ATOM 1733 N N . VAL A 1 219 ? -2.528 6.976 8.153 1.00 69.62 219 VAL A N 1
ATOM 1734 C CA . VAL A 1 219 ? -3.142 6.691 9.439 1.00 69.62 219 VAL A CA 1
ATOM 1735 C C . VAL A 1 219 ? -3.804 7.971 9.907 1.00 69.62 219 VAL A C 1
ATOM 1737 O O . VAL A 1 219 ? -3.130 8.989 10.078 1.00 69.62 219 VAL A O 1
ATOM 1740 N N . ILE A 1 220 ? -5.101 7.905 10.169 1.00 65.94 220 ILE A N 1
ATOM 1741 C CA . ILE A 1 220 ? -5.898 9.016 10.671 1.00 65.94 220 ILE A CA 1
ATOM 1742 C C . ILE A 1 220 ? -6.255 8.683 12.130 1.00 65.94 220 ILE A C 1
ATOM 1744 O O . ILE A 1 220 ? -6.965 7.714 12.403 1.00 65.94 220 ILE A O 1
ATOM 1748 N N . ARG A 1 221 ? -5.700 9.448 13.083 1.00 60.22 221 ARG A N 1
ATOM 1749 C CA . ARG A 1 221 ? -6.069 9.430 14.522 1.00 60.22 221 ARG A CA 1
ATOM 1750 C C . ARG A 1 221 ? -7.043 10.588 14.793 1.00 60.22 221 ARG A C 1
ATOM 1752 O O . ARG A 1 221 ? -6.878 11.629 14.168 1.00 60.22 221 ARG A O 1
ATOM 1759 N N . GLU A 1 222 ? -8.071 10.480 15.643 1.00 50.72 222 GLU A N 1
ATOM 1760 C CA . GLU A 1 222 ? -8.139 10.012 17.053 1.00 50.72 222 GLU A CA 1
ATOM 1761 C C . GLU A 1 222 ? -9.400 9.115 17.360 1.00 50.72 222 GLU A C 1
ATOM 1763 O O . GLU A 1 222 ? -10.129 8.804 16.422 1.00 50.72 222 GLU A O 1
ATOM 1768 N N . PRO A 1 223 ? -9.613 8.569 18.591 1.00 60.09 223 PRO A N 1
ATOM 1769 C CA . PRO A 1 223 ? -10.288 7.280 18.871 1.00 60.09 223 PRO A CA 1
ATOM 1770 C C . PRO A 1 223 ? -11.814 7.277 18.700 1.00 60.09 223 PRO A C 1
ATOM 1772 O O . PRO A 1 223 ? -12.428 8.328 18.787 1.00 60.09 223 PRO A O 1
ATOM 1775 N N . ASN A 1 224 ? -12.389 6.070 18.547 1.00 60.66 224 ASN A N 1
ATOM 1776 C CA . ASN A 1 224 ? -13.815 5.675 18.516 1.00 60.66 224 ASN A CA 1
ATOM 1777 C C . ASN A 1 224 ? -14.873 6.806 18.531 1.00 60.66 224 ASN A C 1
ATOM 1779 O O . ASN A 1 224 ? -15.754 6.835 19.392 1.00 60.66 224 ASN A O 1
ATOM 1783 N N . ASP A 1 225 ? -14.784 7.734 17.580 1.00 71.25 225 ASP A N 1
ATOM 1784 C CA . ASP A 1 225 ? -15.728 8.828 17.414 1.00 71.25 225 ASP A CA 1
ATOM 1785 C C . ASP A 1 225 ? -16.720 8.442 16.321 1.00 71.25 225 ASP A C 1
ATOM 1787 O O . ASP A 1 225 ? -16.363 8.296 15.150 1.00 71.25 225 ASP A O 1
ATOM 1791 N N . GLN A 1 226 ? -17.984 8.275 16.710 1.00 78.94 226 GLN A N 1
ATOM 1792 C CA . GLN A 1 226 ? -19.061 7.963 15.776 1.00 78.94 226 GLN A CA 1
ATOM 1793 C C . GLN A 1 226 ? -19.206 9.050 14.704 1.00 78.94 226 GLN A C 1
ATOM 1795 O O . GLN A 1 226 ? -19.589 8.749 13.575 1.00 78.94 226 GLN A O 1
ATOM 1800 N N . GLN A 1 227 ? -18.907 10.310 15.032 1.00 81.06 227 GLN A N 1
ATOM 1801 C CA . GLN A 1 227 ? -18.951 11.403 14.071 1.00 81.06 227 GLN A CA 1
ATOM 1802 C C . GLN A 1 227 ? -17.871 11.232 13.000 1.00 81.06 227 GLN A C 1
ATOM 1804 O O . GLN A 1 227 ? -18.169 11.389 11.816 1.00 81.06 227 GLN A O 1
ATOM 1809 N N . GLU A 1 228 ? -16.654 10.864 13.397 1.00 78.19 228 GLU A N 1
ATOM 1810 C CA . GLU A 1 228 ? -15.557 10.606 12.466 1.00 78.19 228 GLU A CA 1
ATOM 1811 C C . GLU A 1 228 ? -15.802 9.344 11.637 1.00 78.19 228 GLU A C 1
ATOM 1813 O O . GLU A 1 228 ? -15.633 9.380 10.421 1.00 78.19 228 GLU A O 1
ATOM 1818 N N . TYR A 1 229 ? -16.299 8.266 12.252 1.00 83.69 229 TYR A N 1
ATOM 1819 C CA . TYR A 1 229 ? -16.728 7.071 11.521 1.00 83.69 229 TYR A CA 1
ATOM 1820 C C . TYR A 1 229 ? -17.773 7.427 10.455 1.00 83.69 229 TYR A C 1
ATOM 1822 O O . TYR A 1 229 ? -17.602 7.092 9.287 1.00 83.69 229 TYR A O 1
ATOM 1830 N N . ASN A 1 230 ? -18.818 8.178 10.820 1.00 85.81 230 ASN A N 1
ATOM 1831 C CA . ASN A 1 230 ? -19.858 8.597 9.877 1.00 85.81 230 ASN A CA 1
ATOM 1832 C C . ASN A 1 230 ? -19.293 9.484 8.759 1.00 85.81 230 ASN A C 1
ATOM 1834 O O . ASN A 1 230 ? -19.718 9.368 7.611 1.00 85.81 230 ASN A O 1
ATOM 1838 N N . ARG A 1 231 ? -18.340 10.369 9.079 1.00 82.12 231 ARG A N 1
ATOM 1839 C CA . ARG A 1 231 ? -17.675 11.236 8.099 1.00 82.12 231 ARG A CA 1
ATOM 1840 C C . ARG A 1 231 ? -16.868 10.415 7.097 1.00 82.12 231 ARG A C 1
ATOM 1842 O O . ARG A 1 231 ? -16.992 10.651 5.899 1.00 82.12 231 ARG A O 1
ATOM 1849 N N . VAL A 1 232 ? -16.060 9.472 7.579 1.00 80.25 232 VAL A N 1
ATOM 1850 C CA . VAL A 1 232 ? -15.252 8.579 6.740 1.00 80.25 232 VAL A CA 1
ATOM 1851 C C . VAL A 1 232 ? -16.146 7.681 5.893 1.00 80.25 232 VAL A C 1
ATOM 1853 O O . VAL A 1 232 ? -15.952 7.622 4.685 1.00 80.25 232 VAL A O 1
ATOM 1856 N N . ASN A 1 233 ? -17.174 7.075 6.490 1.00 83.81 233 ASN A N 1
ATOM 1857 C CA . ASN A 1 233 ? -18.144 6.242 5.782 1.00 83.81 233 ASN A CA 1
ATOM 1858 C C . ASN A 1 233 ? -18.838 7.018 4.655 1.00 83.81 233 ASN A C 1
ATOM 1860 O O . ASN A 1 233 ? -18.918 6.559 3.525 1.00 83.81 233 ASN A O 1
ATOM 1864 N N . MET A 1 234 ? -19.287 8.247 4.930 1.00 82.88 234 MET A N 1
ATOM 1865 C CA . MET A 1 234 ? -19.896 9.095 3.906 1.00 82.88 234 MET A CA 1
ATOM 1866 C C . MET A 1 234 ? -18.920 9.397 2.759 1.00 82.88 234 MET A C 1
ATOM 1868 O O . MET A 1 234 ? -19.326 9.386 1.602 1.00 82.88 234 MET A O 1
ATOM 1872 N N . LEU A 1 235 ? -17.643 9.661 3.053 1.00 78.88 235 LEU A N 1
ATOM 1873 C CA . LEU A 1 235 ? -16.632 9.895 2.017 1.00 78.88 235 LEU A CA 1
ATOM 1874 C C . LEU A 1 235 ? -16.357 8.637 1.183 1.00 78.88 235 LEU A C 1
ATOM 1876 O O . LEU A 1 235 ? -16.274 8.749 -0.037 1.00 78.88 235 LEU A O 1
ATOM 1880 N N . ALA A 1 236 ? -16.264 7.473 1.829 1.00 79.00 236 ALA A N 1
ATOM 1881 C CA . ALA A 1 236 ? -16.044 6.180 1.182 1.00 79.00 236 ALA A CA 1
ATOM 1882 C C . ALA A 1 236 ? -17.254 5.692 0.364 1.00 79.00 236 ALA A C 1
ATOM 1884 O O . ALA A 1 236 ? -17.077 4.946 -0.582 1.00 79.00 236 ALA A O 1
ATOM 1885 N N . GLN A 1 237 ? -18.479 6.119 0.690 1.00 77.31 237 GLN A N 1
ATOM 1886 C CA . GLN A 1 237 ? -19.676 5.766 -0.089 1.00 77.31 237 GLN A CA 1
ATOM 1887 C C . GLN A 1 237 ? -19.955 6.720 -1.257 1.00 77.31 237 GLN A C 1
ATOM 1889 O O . GLN A 1 237 ? -20.570 6.333 -2.249 1.00 77.31 237 GLN A O 1
ATOM 1894 N N . LEU A 1 238 ? -19.569 7.994 -1.138 1.00 73.81 238 LEU A N 1
ATOM 1895 C CA . LEU A 1 238 ? -19.803 8.997 -2.188 1.00 73.81 238 LEU A CA 1
ATOM 1896 C C . LEU A 1 238 ? -18.802 8.903 -3.337 1.00 73.81 238 LEU A C 1
ATOM 1898 O O . LEU A 1 238 ? -19.080 9.348 -4.450 1.00 73.81 238 LEU A O 1
ATOM 1902 N N . MET A 1 239 ? -17.632 8.370 -3.042 1.00 64.31 239 MET A N 1
ATOM 1903 C CA . MET A 1 239 ? -16.533 8.195 -3.963 1.00 64.31 239 MET A CA 1
ATOM 1904 C C . MET A 1 239 ? -16.298 6.687 -3.963 1.00 64.31 239 MET A C 1
ATOM 1906 O O . MET A 1 239 ? -16.199 6.129 -2.885 1.00 64.31 239 MET A O 1
ATOM 1910 N N . LEU A 1 240 ? -16.191 6.021 -5.109 1.00 64.69 240 LEU A N 1
ATOM 1911 C CA . LEU A 1 240 ? -15.584 4.684 -5.173 1.00 64.69 240 LEU A CA 1
ATOM 1912 C C . LEU A 1 240 ? -14.113 4.897 -5.566 1.00 64.69 240 LEU A C 1
ATOM 1914 O O . LEU A 1 240 ? -13.777 4.700 -6.739 1.00 64.69 240 LEU A O 1
ATOM 1918 N N . PRO A 1 241 ? -13.268 5.497 -4.696 1.00 68.19 241 PRO A N 1
ATOM 1919 C CA . PRO A 1 241 ? -11.972 5.967 -5.125 1.00 68.19 241 PRO A CA 1
ATOM 1920 C C . PRO A 1 241 ? -11.047 4.774 -5.332 1.00 68.19 241 PRO A C 1
ATOM 1922 O O . PRO A 1 241 ? -10.805 3.986 -4.422 1.00 68.19 241 PRO A O 1
ATOM 1925 N N . ASP A 1 242 ? -10.428 4.705 -6.506 1.00 82.56 242 ASP A N 1
ATOM 1926 C CA . ASP A 1 242 ? -9.197 3.936 -6.631 1.00 82.56 242 ASP A CA 1
ATOM 1927 C C . ASP A 1 242 ? -8.122 4.478 -5.657 1.00 82.56 242 ASP A C 1
ATOM 1929 O O . ASP A 1 242 ? -8.241 5.569 -5.079 1.00 82.56 242 ASP A O 1
ATOM 1933 N N . TYR A 1 243 ? -7.038 3.723 -5.461 1.00 87.06 243 TYR A N 1
ATOM 1934 C CA . TYR A 1 243 ? -5.962 4.118 -4.544 1.00 87.06 243 TYR A CA 1
ATOM 1935 C C . TYR A 1 243 ? -5.431 5.532 -4.817 1.00 87.06 243 TYR A C 1
ATOM 1937 O O . TYR A 1 243 ? -5.163 6.293 -3.884 1.00 87.06 243 TYR A O 1
ATOM 1945 N N . LEU A 1 244 ? -5.305 5.918 -6.088 1.00 86.44 244 LEU A N 1
ATOM 1946 C CA . LEU A 1 244 ? -4.765 7.220 -6.460 1.00 86.44 244 LEU A CA 1
ATOM 1947 C C . LEU A 1 244 ? -5.718 8.352 -6.071 1.00 86.44 244 LEU A C 1
ATOM 1949 O O . LEU A 1 244 ? -5.267 9.380 -5.563 1.00 86.44 244 LEU A O 1
ATOM 1953 N N . GLN A 1 245 ? -7.024 8.151 -6.238 1.00 84.19 245 GLN A N 1
ATOM 1954 C CA . GLN A 1 245 ? -8.057 9.080 -5.787 1.00 84.19 245 GLN A CA 1
ATOM 1955 C C . GLN A 1 245 ? -8.086 9.199 -4.258 1.00 84.19 245 GLN A C 1
ATOM 1957 O O . GLN A 1 245 ? -8.172 10.316 -3.739 1.00 84.19 245 GLN A O 1
ATOM 1962 N N . MET A 1 246 ? -7.931 8.090 -3.523 1.00 85.75 246 MET A N 1
ATOM 1963 C CA . MET A 1 246 ? -7.804 8.125 -2.058 1.00 85.75 246 MET A CA 1
ATOM 1964 C C . MET A 1 246 ? -6.596 8.961 -1.627 1.00 85.75 246 MET A C 1
ATOM 1966 O O . MET A 1 246 ? -6.704 9.823 -0.753 1.00 85.75 246 MET A O 1
ATOM 1970 N N . VAL A 1 247 ? -5.448 8.757 -2.275 1.00 87.19 247 VAL A N 1
ATOM 1971 C CA . VAL A 1 247 ? -4.224 9.527 -2.026 1.00 87.19 247 VAL A CA 1
ATOM 1972 C C . VAL A 1 247 ? -4.414 11.008 -2.358 1.00 87.19 247 VAL A C 1
ATOM 1974 O O . VAL A 1 247 ? -4.058 11.861 -1.543 1.00 87.19 247 VAL A O 1
ATOM 1977 N N . ALA A 1 248 ? -5.006 11.332 -3.509 1.00 86.19 248 ALA A N 1
ATOM 1978 C CA . ALA A 1 248 ? -5.267 12.708 -3.933 1.00 86.19 248 ALA A CA 1
ATOM 1979 C C . ALA A 1 248 ? -6.247 13.442 -3.002 1.00 86.19 248 ALA A C 1
ATOM 1981 O O . ALA A 1 248 ? -6.118 14.649 -2.804 1.00 86.19 248 ALA A O 1
ATOM 1982 N N . MET A 1 249 ? -7.191 12.723 -2.390 1.00 83.38 249 MET A N 1
ATOM 1983 C CA . MET A 1 249 ? -8.127 13.270 -1.407 1.00 83.38 249 MET A CA 1
ATOM 1984 C C . MET A 1 249 ? -7.464 13.527 -0.050 1.00 83.38 249 MET A C 1
ATOM 1986 O O . MET A 1 249 ? -7.685 14.570 0.569 1.00 83.38 249 MET A O 1
ATOM 1990 N N . LEU A 1 250 ? -6.668 12.575 0.433 1.00 81.12 250 LEU A N 1
ATOM 1991 C CA . LEU A 1 250 ? -6.154 12.595 1.802 1.00 81.12 250 LEU A CA 1
ATOM 1992 C C . LEU A 1 250 ? -4.864 13.401 1.950 1.00 81.12 250 LEU A C 1
ATOM 1994 O O . LEU A 1 250 ? -4.652 14.027 2.989 1.00 81.12 250 LEU A O 1
ATOM 1998 N N . LEU A 1 251 ? -4.015 13.456 0.923 1.00 84.19 251 LEU A N 1
ATOM 1999 C CA . LEU A 1 251 ? -2.779 14.238 0.980 1.00 84.19 251 LEU A CA 1
ATOM 2000 C C . LEU A 1 251 ? -3.004 15.725 1.283 1.00 84.19 251 LEU A C 1
ATOM 2002 O O . LEU A 1 251 ? -2.305 16.241 2.158 1.00 84.19 251 LEU A O 1
ATOM 2006 N N . PRO A 1 252 ? -3.980 16.418 0.664 1.00 85.25 252 PRO A N 1
ATOM 2007 C CA . PRO A 1 252 ? -4.325 17.789 1.024 1.00 85.25 252 PRO A CA 1
ATOM 2008 C C . PRO A 1 252 ? -4.742 17.981 2.484 1.00 85.25 252 PRO A C 1
ATOM 2010 O O . PRO A 1 252 ? -4.655 19.098 2.989 1.00 85.25 252 PRO A O 1
ATOM 2013 N N . MET A 1 253 ? -5.165 16.933 3.194 1.00 79.88 253 MET A N 1
ATOM 2014 C CA . MET A 1 253 ? -5.479 17.034 4.623 1.00 79.88 253 MET A CA 1
ATOM 2015 C C . MET A 1 253 ? -4.217 17.115 5.499 1.00 79.88 253 MET A C 1
ATOM 2017 O O . MET A 1 253 ? -4.304 17.499 6.664 1.00 79.88 253 MET A O 1
ATOM 2021 N N . SER A 1 254 ? -3.035 16.797 4.956 1.00 81.19 254 SER A N 1
ATOM 2022 C CA . SER A 1 254 ? -1.759 16.927 5.661 1.00 81.19 254 SER A CA 1
ATOM 2023 C C . SER A 1 254 ? -1.309 18.395 5.737 1.00 81.19 254 SER A C 1
ATOM 2025 O O . SER A 1 254 ? -1.136 19.034 4.695 1.00 81.19 254 SER A O 1
ATOM 2027 N N . PRO A 1 255 ? -1.005 18.933 6.936 1.00 82.50 255 PRO A N 1
ATOM 2028 C CA . PRO A 1 255 ? -0.430 20.273 7.072 1.00 82.50 255 PRO A CA 1
ATOM 2029 C C . PRO A 1 255 ? 0.873 20.442 6.281 1.00 82.50 255 PRO A C 1
ATOM 2031 O O . PRO A 1 255 ? 1.104 21.484 5.674 1.00 82.50 255 PRO A O 1
ATOM 2034 N N . VAL A 1 256 ? 1.689 19.384 6.208 1.00 83.31 256 VAL A N 1
ATOM 2035 C CA . VAL A 1 256 ? 2.962 19.402 5.474 1.00 83.31 256 VAL A CA 1
ATOM 2036 C C . VAL A 1 256 ? 2.734 19.546 3.967 1.00 83.31 256 VAL A C 1
ATOM 2038 O O . VAL A 1 256 ? 3.475 20.264 3.297 1.00 83.31 256 VAL A O 1
ATOM 2041 N N . TYR A 1 257 ? 1.676 18.927 3.428 1.00 85.31 257 TYR A N 1
ATOM 2042 C CA . TYR A 1 257 ? 1.284 19.128 2.031 1.00 85.31 257 TYR A CA 1
ATOM 2043 C C . TYR A 1 257 ? 0.904 20.591 1.781 1.00 85.31 257 TYR A C 1
ATOM 2045 O O . TYR A 1 257 ? 1.384 21.200 0.824 1.00 85.31 257 TYR A O 1
ATOM 2053 N N . GLN A 1 258 ? 0.079 21.172 2.657 1.00 85.44 258 GLN A N 1
ATOM 2054 C CA . GLN A 1 258 ? -0.370 22.561 2.530 1.00 85.44 258 GLN A CA 1
ATOM 2055 C C . GLN A 1 258 ? 0.804 23.547 2.552 1.00 85.44 258 GLN A C 1
ATOM 2057 O O . GLN A 1 258 ? 0.876 24.438 1.700 1.00 85.44 258 GLN A O 1
ATOM 2062 N N . ASP A 1 259 ? 1.768 23.343 3.450 1.00 86.56 259 ASP A N 1
ATOM 2063 C CA . ASP A 1 259 ? 2.978 24.163 3.539 1.00 86.56 259 ASP A CA 1
ATOM 2064 C C . ASP A 1 259 ? 3.844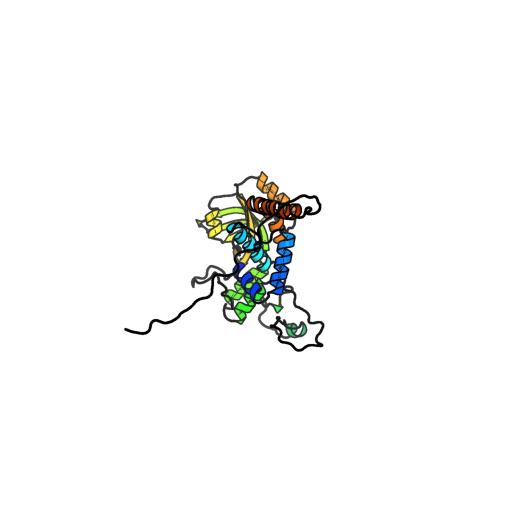 24.064 2.271 1.00 86.56 259 ASP A C 1
ATOM 2066 O O . ASP A 1 259 ? 4.324 25.080 1.753 1.00 86.56 259 ASP A O 1
ATOM 2070 N N . GLU A 1 260 ? 4.011 22.859 1.717 1.00 85.69 260 GLU A N 1
ATOM 2071 C CA . GLU A 1 260 ? 4.760 22.630 0.475 1.00 85.69 260 GLU A CA 1
ATOM 2072 C C . GLU A 1 260 ? 4.096 23.307 -0.734 1.00 85.69 260 GLU A C 1
ATOM 2074 O O . GLU A 1 260 ? 4.772 23.960 -1.540 1.00 85.69 260 GLU A O 1
ATOM 2079 N N . ILE A 1 261 ? 2.770 23.216 -0.855 1.00 85.19 261 ILE A N 1
ATOM 2080 C CA . ILE A 1 261 ? 2.014 23.884 -1.922 1.00 85.19 261 ILE A CA 1
ATOM 2081 C C . ILE A 1 261 ? 2.078 25.410 -1.764 1.00 85.19 261 ILE A C 1
ATOM 2083 O O . ILE A 1 261 ? 2.385 26.123 -2.729 1.00 85.19 261 ILE A O 1
ATOM 2087 N N . ALA A 1 262 ? 1.894 25.935 -0.550 1.00 85.56 262 ALA A N 1
ATOM 2088 C CA . ALA A 1 262 ? 1.997 27.365 -0.267 1.00 85.56 262 ALA A CA 1
ATOM 2089 C C . ALA A 1 262 ? 3.392 27.922 -0.607 1.00 85.56 262 ALA A C 1
ATOM 2091 O O . ALA A 1 262 ? 3.516 28.970 -1.256 1.00 85.56 262 ALA A O 1
ATOM 2092 N N . ALA A 1 263 ? 4.456 27.196 -0.249 1.00 84.75 263 ALA A N 1
ATOM 2093 C CA . ALA A 1 263 ? 5.833 27.572 -0.552 1.00 84.75 263 ALA A CA 1
ATOM 2094 C C . ALA A 1 263 ? 6.113 27.655 -2.063 1.00 84.75 263 ALA A C 1
ATOM 2096 O O . ALA A 1 263 ? 6.890 28.515 -2.497 1.00 84.75 263 ALA A O 1
ATOM 2097 N N . ARG A 1 264 ? 5.468 26.805 -2.873 1.00 79.88 264 ARG A N 1
ATOM 2098 C CA . ARG A 1 264 ? 5.570 26.818 -4.343 1.00 79.88 264 ARG A CA 1
ATOM 2099 C C . ARG A 1 264 ? 4.818 27.985 -4.966 1.00 79.88 264 ARG A C 1
ATOM 2101 O O . ARG A 1 264 ? 5.352 28.652 -5.853 1.00 79.88 264 ARG A O 1
ATOM 2108 N N . HIS A 1 265 ? 3.619 28.296 -4.479 1.00 82.56 265 HIS A N 1
ATOM 2109 C CA . HIS A 1 265 ? 2.903 29.492 -4.927 1.00 82.56 265 HIS A CA 1
ATOM 2110 C C . HIS A 1 265 ? 3.680 30.773 -4.594 1.00 82.56 265 HIS A C 1
ATOM 2112 O O . HIS A 1 265 ? 3.729 31.702 -5.408 1.00 82.56 265 HIS A O 1
ATOM 2118 N N . ALA A 1 266 ? 4.350 30.813 -3.439 1.00 79.25 266 ALA A N 1
ATOM 2119 C CA . ALA A 1 266 ? 5.209 31.927 -3.056 1.00 79.25 266 ALA A CA 1
ATOM 2120 C C . ALA A 1 266 ? 6.454 32.062 -3.958 1.00 79.25 266 ALA A C 1
ATOM 2122 O O . ALA A 1 266 ? 6.812 33.182 -4.334 1.00 79.25 266 ALA A O 1
ATOM 2123 N N . SER A 1 267 ? 7.104 30.958 -4.351 1.00 72.50 267 SER A N 1
ATOM 2124 C CA . SER A 1 267 ? 8.261 31.000 -5.260 1.00 72.50 267 SER A CA 1
ATOM 2125 C C . SER A 1 267 ? 7.872 31.304 -6.711 1.00 72.50 267 SER A C 1
ATOM 2127 O O . SER A 1 267 ? 8.560 32.084 -7.369 1.00 72.50 267 SER A O 1
ATOM 2129 N N . GLY A 1 268 ? 6.743 30.777 -7.196 1.00 65.00 268 GLY A N 1
ATOM 2130 C CA . GLY A 1 268 ? 6.218 31.063 -8.537 1.00 65.00 268 GLY A CA 1
ATOM 2131 C C . GLY A 1 268 ? 5.842 32.537 -8.734 1.00 65.00 268 GLY A C 1
ATOM 2132 O O . GLY A 1 268 ? 6.168 33.132 -9.761 1.00 65.00 268 GLY A O 1
ATOM 2133 N N . ARG A 1 269 ? 5.250 33.177 -7.714 1.00 58.50 269 ARG A N 1
ATOM 2134 C CA . ARG A 1 269 ? 4.924 34.616 -7.737 1.00 58.50 269 ARG A CA 1
ATOM 2135 C C . ARG A 1 269 ? 6.156 35.524 -7.749 1.00 58.50 269 ARG A C 1
ATOM 2137 O O . ARG A 1 269 ? 6.119 36.582 -8.373 1.00 58.50 269 ARG A O 1
ATOM 2144 N N . ARG A 1 270 ? 7.259 35.125 -7.103 1.00 51.81 270 ARG A N 1
ATOM 2145 C CA . ARG A 1 270 ? 8.516 35.899 -7.125 1.00 51.81 270 ARG A CA 1
ATOM 2146 C C . ARG A 1 270 ? 9.167 35.916 -8.509 1.00 51.81 270 ARG A C 1
ATOM 2148 O O . ARG A 1 270 ? 9.703 36.950 -8.892 1.00 51.81 270 ARG A O 1
ATOM 2155 N N . ASN A 1 271 ? 9.055 34.832 -9.276 1.00 50.56 271 ASN A N 1
ATOM 2156 C CA . ASN A 1 271 ? 9.563 34.792 -10.650 1.00 50.56 271 ASN A CA 1
ATOM 2157 C C . ASN A 1 271 ? 8.667 35.562 -11.636 1.00 50.56 271 ASN A C 1
ATOM 2159 O O . ASN A 1 271 ? 9.188 36.198 -12.547 1.00 50.56 271 ASN A O 1
ATOM 2163 N N . ALA A 1 272 ? 7.346 35.586 -11.426 1.00 50.78 272 ALA A N 1
ATOM 2164 C CA . ALA A 1 272 ? 6.421 36.357 -12.265 1.00 50.78 272 ALA A CA 1
ATOM 2165 C C . ALA A 1 272 ? 6.546 37.885 -12.071 1.00 50.78 272 ALA A C 1
ATOM 2167 O O . ALA A 1 272 ? 6.395 38.640 -13.028 1.00 50.78 272 ALA A O 1
ATOM 2168 N N . ASN A 1 273 ? 6.889 38.350 -10.862 1.00 49.25 273 ASN A N 1
ATOM 2169 C CA . ASN A 1 273 ? 7.070 39.780 -10.566 1.00 49.25 273 ASN A CA 1
ATOM 2170 C C . ASN A 1 273 ? 8.500 40.311 -10.810 1.00 49.25 273 ASN A C 1
ATOM 2172 O O . ASN A 1 273 ? 8.738 41.504 -10.631 1.00 49.25 273 ASN A O 1
ATOM 2176 N N . GLY A 1 274 ? 9.453 39.466 -11.224 1.00 42.88 274 GLY A N 1
ATOM 2177 C CA . GLY A 1 274 ? 10.826 39.879 -11.563 1.00 42.88 274 GLY A CA 1
ATOM 2178 C C . GLY A 1 274 ? 11.022 40.335 -13.017 1.00 42.88 274 GLY A C 1
ATOM 2179 O O . GLY A 1 274 ? 12.072 40.875 -13.356 1.00 42.88 274 GLY A O 1
ATOM 2180 N N . GLY A 1 275 ? 10.022 40.139 -13.882 1.00 40.50 275 GLY A N 1
ATOM 2181 C CA . GLY A 1 275 ? 10.064 40.474 -15.310 1.00 40.50 275 GLY A CA 1
ATOM 2182 C C . GLY A 1 275 ? 9.364 41.794 -15.637 1.00 40.50 275 GLY A C 1
ATOM 2183 O O . GLY A 1 275 ? 8.428 41.810 -16.428 1.00 40.50 275 GLY A O 1
ATOM 2184 N N . GLY A 1 276 ? 9.768 42.901 -15.008 1.00 36.91 276 GLY A N 1
ATOM 2185 C CA . GLY A 1 276 ? 9.089 44.193 -15.140 1.00 36.91 276 GLY A CA 1
ATOM 2186 C C . GLY A 1 276 ? 10.029 45.375 -15.365 1.00 36.91 276 GLY A C 1
ATOM 2187 O O . GLY A 1 276 ? 10.382 46.063 -14.418 1.00 36.91 276 GLY A O 1
ATOM 2188 N N . ARG A 1 277 ? 10.330 45.651 -16.642 1.00 42.06 277 ARG A N 1
ATOM 2189 C CA . ARG A 1 277 ? 10.717 46.962 -17.212 1.00 42.06 277 ARG A CA 1
ATOM 2190 C C . ARG A 1 277 ? 12.027 47.607 -16.735 1.00 42.06 277 ARG A C 1
ATOM 2192 O O . ARG A 1 277 ? 12.040 48.538 -15.937 1.00 42.06 277 ARG A O 1
ATOM 2199 N N . GLY A 1 278 ? 13.113 47.248 -17.416 1.00 43.91 278 GLY A N 1
ATOM 2200 C CA . GLY A 1 278 ? 14.187 48.195 -17.712 1.00 43.91 278 GLY A CA 1
ATOM 2201 C C . GLY A 1 278 ? 13.963 48.834 -19.085 1.00 43.91 278 GLY A C 1
ATOM 2202 O O . GLY A 1 278 ? 14.222 48.186 -20.092 1.00 43.91 278 GLY A O 1
ATOM 2203 N N . SER A 1 279 ? 13.496 50.086 -19.134 1.00 40.66 279 SER A N 1
ATOM 2204 C CA . SER A 1 279 ? 13.724 50.986 -20.278 1.00 40.66 279 SER A CA 1
ATOM 2205 C C . SER A 1 279 ? 13.357 52.443 -19.960 1.00 40.66 279 SER A C 1
ATOM 2207 O O . SER A 1 279 ? 12.227 52.706 -19.554 1.00 40.66 279 SER A O 1
ATOM 2209 N N . ASN A 1 280 ? 14.294 53.340 -20.307 1.00 35.41 280 ASN A N 1
ATOM 2210 C CA . ASN A 1 280 ? 14.218 54.804 -20.502 1.00 35.41 280 ASN A CA 1
ATOM 2211 C C . ASN A 1 280 ? 14.254 55.742 -19.287 1.00 35.41 280 ASN A C 1
ATOM 2213 O O . ASN A 1 280 ? 13.572 55.510 -18.304 1.00 35.41 280 ASN A O 1
ATOM 2217 N N . HIS A 1 281 ? 14.901 56.914 -19.335 1.00 35.28 281 HIS A N 1
ATOM 2218 C CA . HIS A 1 281 ? 16.025 57.493 -20.105 1.00 35.28 281 HIS A CA 1
ATOM 2219 C C . HIS A 1 281 ? 16.302 58.875 -19.456 1.00 35.28 281 HIS A C 1
ATOM 2221 O O . HIS A 1 281 ? 15.358 59.530 -19.022 1.00 35.28 281 HIS A O 1
ATOM 2227 N N . GLY A 1 282 ? 17.559 59.339 -19.469 1.00 28.44 282 GLY A N 1
ATOM 2228 C CA . GLY A 1 282 ? 17.981 60.713 -19.121 1.00 28.44 282 GLY A CA 1
ATOM 2229 C C . GLY A 1 282 ? 18.775 60.786 -17.809 1.00 28.44 282 GLY A C 1
ATOM 2230 O O . GLY A 1 282 ? 18.301 60.334 -16.781 1.00 28.44 282 GLY A O 1
ATOM 2231 N N . GLY A 1 283 ? 19.997 61.307 -17.716 1.00 29.27 283 GLY A N 1
ATOM 2232 C CA . GLY A 1 283 ? 20.841 62.076 -18.625 1.00 29.27 283 GLY A CA 1
ATOM 2233 C C . GLY A 1 283 ? 21.713 62.998 -17.758 1.00 29.27 283 GLY A C 1
ATOM 2234 O O . GLY A 1 283 ? 21.168 63.727 -16.938 1.00 29.27 283 GLY A O 1
ATOM 2235 N N . GLY A 1 284 ? 23.043 62.972 -17.926 1.00 27.12 284 GLY A N 1
ATOM 2236 C CA . GLY A 1 284 ? 23.940 64.022 -17.414 1.00 27.12 284 GLY A CA 1
ATOM 2237 C C . GLY A 1 284 ? 25.181 63.562 -16.635 1.00 27.12 284 GLY A C 1
ATOM 2238 O O . GLY A 1 284 ? 25.089 63.272 -15.453 1.00 27.12 284 GLY A O 1
ATOM 2239 N N . SER A 1 285 ? 26.334 63.597 -17.324 1.00 29.89 285 SER A N 1
ATOM 2240 C CA . SER A 1 285 ? 27.687 63.967 -16.851 1.00 29.89 285 SER A CA 1
ATOM 2241 C C . SER A 1 285 ? 28.189 63.412 -15.504 1.00 29.89 285 SER A C 1
ATOM 2243 O O . SER A 1 285 ? 27.713 63.776 -14.442 1.00 29.89 285 SER A O 1
ATOM 2245 N N . SER A 1 286 ? 29.321 62.713 -15.420 1.00 32.59 286 SER A N 1
ATOM 2246 C CA . SER A 1 286 ? 30.634 63.248 -15.798 1.00 32.59 286 SER A CA 1
ATOM 2247 C C . SER A 1 286 ? 31.746 62.240 -15.448 1.00 32.59 286 SER A C 1
ATOM 2249 O O . SER A 1 286 ? 31.689 61.576 -14.422 1.00 32.59 286 SER A O 1
ATOM 2251 N N . SER A 1 287 ? 32.728 62.158 -16.352 1.00 34.56 287 SER A N 1
ATOM 2252 C CA . SER A 1 287 ? 34.170 61.942 -16.139 1.00 34.56 287 SER A CA 1
ATOM 2253 C C . SER A 1 287 ? 34.722 60.796 -15.257 1.00 34.56 287 SER A C 1
ATOM 2255 O O . SER A 1 287 ? 34.368 60.565 -14.111 1.00 34.56 287 SER A O 1
ATOM 2257 N N . ASN A 1 288 ? 35.810 60.225 -15.792 1.00 32.22 288 ASN A N 1
ATOM 2258 C CA . ASN A 1 288 ? 36.947 59.627 -15.084 1.00 32.22 288 ASN A CA 1
ATOM 2259 C C . ASN A 1 288 ? 36.856 58.179 -14.569 1.00 32.22 288 ASN A C 1
ATOM 2261 O O . ASN A 1 288 ? 36.430 57.912 -13.454 1.00 32.22 288 ASN A O 1
ATOM 2265 N N . ARG A 1 289 ? 37.518 57.296 -15.336 1.00 34.84 289 ARG A N 1
ATOM 2266 C CA . ARG A 1 289 ? 38.543 56.301 -14.918 1.00 34.84 289 ARG A CA 1
ATOM 2267 C C . ARG A 1 289 ? 38.331 54.948 -15.586 1.00 34.84 289 ARG A C 1
ATOM 2269 O O . ARG A 1 289 ? 37.890 53.981 -14.977 1.00 34.84 289 ARG A O 1
ATOM 2276 N N . ARG A 1 290 ? 38.773 54.847 -16.840 1.00 33.12 290 ARG A N 1
ATOM 2277 C CA . ARG A 1 290 ? 39.133 53.551 -17.427 1.00 33.12 290 ARG A CA 1
ATOM 2278 C C . ARG A 1 290 ? 40.296 53.669 -18.404 1.00 33.12 290 ARG A C 1
ATOM 2280 O O . ARG A 1 290 ? 40.209 53.235 -19.537 1.00 33.12 290 ARG A O 1
ATOM 2287 N N . GLN A 1 291 ? 41.399 54.245 -17.942 1.00 36.09 291 GLN A N 1
ATOM 2288 C CA . GLN A 1 291 ? 42.713 54.074 -18.557 1.00 36.09 291 GLN A CA 1
ATOM 2289 C C . GLN A 1 291 ? 43.768 54.202 -17.461 1.00 36.09 291 GLN A C 1
ATOM 2291 O O . GLN A 1 291 ? 44.181 55.303 -17.131 1.00 36.09 291 GLN A O 1
ATOM 2296 N N . GLN A 1 292 ? 44.132 53.076 -16.849 1.00 33.69 292 GLN A N 1
ATOM 2297 C CA . GLN A 1 292 ? 45.484 52.754 -16.377 1.00 33.69 292 GLN A CA 1
ATOM 2298 C C . GLN A 1 292 ? 45.447 51.423 -15.622 1.00 33.69 292 GLN A C 1
ATOM 2300 O O . GLN A 1 292 ? 44.484 51.119 -14.927 1.00 33.69 292 GLN A O 1
ATOM 2305 N N . ARG A 1 293 ? 46.536 50.661 -15.759 1.00 35.03 293 ARG A N 1
ATOM 2306 C CA . ARG A 1 293 ? 46.813 49.343 -15.163 1.00 35.03 293 ARG A CA 1
ATOM 2307 C C . ARG A 1 293 ? 46.287 48.119 -15.921 1.00 35.03 293 ARG A C 1
ATOM 2309 O O . ARG A 1 293 ? 45.753 47.179 -15.350 1.00 35.03 293 ARG A O 1
ATOM 2316 N N . ARG A 1 294 ? 46.606 48.080 -17.220 1.00 34.81 294 ARG A N 1
ATOM 2317 C CA . ARG A 1 294 ? 47.362 46.934 -17.759 1.00 34.81 294 ARG A CA 1
ATOM 2318 C C . ARG A 1 294 ? 48.836 47.103 -17.362 1.00 34.81 294 ARG A C 1
ATOM 2320 O O . ARG A 1 294 ? 49.291 48.237 -17.241 1.00 34.81 294 ARG A O 1
ATOM 2327 N N . ASN A 1 295 ? 49.543 45.982 -17.238 1.00 33.62 295 ASN A N 1
ATOM 2328 C CA . ASN A 1 295 ? 50.973 45.812 -16.936 1.00 33.62 295 ASN A CA 1
ATOM 2329 C C . ASN A 1 295 ? 51.320 45.735 -15.451 1.00 33.62 295 ASN A C 1
ATOM 2331 O O . ASN A 1 295 ? 51.509 46.758 -14.811 1.00 33.62 295 ASN A O 1
ATOM 2335 N N . LEU A 1 296 ? 51.482 44.504 -14.963 1.00 37.84 296 LEU A N 1
ATOM 2336 C CA . LEU A 1 296 ? 52.562 44.069 -14.070 1.00 37.84 296 LEU A CA 1
ATOM 2337 C C . LEU A 1 296 ? 52.505 42.534 -14.019 1.00 37.84 296 LEU A C 1
ATOM 2339 O O . LEU A 1 296 ? 51.913 41.955 -13.124 1.00 37.84 296 LEU A O 1
ATOM 2343 N N . ASN A 1 297 ? 53.041 41.888 -15.055 1.00 35.50 297 ASN A N 1
ATOM 2344 C CA . ASN A 1 297 ? 53.485 40.492 -15.016 1.00 35.50 297 ASN A CA 1
ATOM 2345 C C . ASN A 1 297 ? 54.436 40.269 -16.192 1.00 35.50 297 ASN A C 1
ATOM 2347 O O . ASN A 1 297 ? 54.081 39.692 -17.213 1.00 35.50 297 ASN A O 1
ATOM 2351 N N . ASN A 1 298 ? 55.640 40.832 -16.079 1.00 35.84 298 ASN A N 1
ATOM 2352 C CA . ASN A 1 298 ? 56.771 40.405 -16.890 1.00 35.84 298 ASN A CA 1
ATOM 2353 C C . ASN A 1 298 ? 58.076 40.887 -16.248 1.00 35.84 298 ASN A C 1
ATOM 2355 O O . ASN A 1 298 ? 58.392 42.073 -16.335 1.00 35.84 298 ASN A O 1
ATOM 2359 N N . ARG A 1 299 ? 58.808 39.983 -15.586 1.00 37.34 299 ARG A N 1
ATOM 2360 C CA . ARG A 1 299 ? 60.283 39.942 -15.544 1.00 37.34 299 ARG A CA 1
ATOM 2361 C C . ARG A 1 299 ? 60.753 38.796 -14.654 1.00 37.34 299 ARG A C 1
ATOM 2363 O O . ARG A 1 299 ? 61.010 38.957 -13.467 1.00 37.34 299 ARG A O 1
ATOM 2370 N N . GLY A 1 300 ? 60.911 37.641 -15.290 1.00 34.00 300 GLY A N 1
ATOM 2371 C CA . GLY A 1 300 ? 61.895 36.665 -14.863 1.00 34.00 300 GLY A CA 1
ATOM 2372 C C . GLY A 1 300 ? 63.313 37.162 -15.165 1.00 34.00 300 GLY A C 1
ATOM 2373 O O . GLY A 1 300 ? 63.587 37.720 -16.225 1.00 34.00 300 GLY A O 1
ATOM 2374 N N . ASN A 1 301 ? 64.190 36.913 -14.200 1.00 35.66 301 ASN A N 1
ATOM 2375 C CA . ASN A 1 301 ? 65.500 36.299 -14.389 1.00 35.66 301 ASN A CA 1
ATOM 2376 C C . ASN A 1 301 ? 66.516 37.005 -15.315 1.00 35.66 301 ASN A C 1
ATOM 2378 O O . ASN A 1 301 ? 66.583 36.759 -16.520 1.00 35.66 301 ASN A O 1
ATOM 2382 N N . ARG A 1 302 ? 67.430 37.783 -14.718 1.00 41.38 302 ARG A N 1
ATOM 2383 C CA . ARG A 1 302 ? 68.762 38.041 -15.288 1.00 41.38 302 ARG A CA 1
ATOM 2384 C C . ARG A 1 302 ? 69.840 38.066 -14.200 1.00 41.38 302 ARG A C 1
ATOM 2386 O O . ARG A 1 302 ? 69.960 39.034 -13.467 1.00 41.38 302 ARG A O 1
ATOM 2393 N N . ARG A 1 303 ? 70.647 37.000 -14.235 1.00 42.16 303 ARG A N 1
ATOM 2394 C CA . ARG A 1 303 ? 72.115 36.953 -14.102 1.00 42.16 303 ARG A CA 1
ATOM 2395 C C . ARG A 1 303 ? 72.739 37.553 -12.836 1.00 42.16 303 ARG A C 1
ATOM 2397 O O . ARG A 1 303 ? 72.928 38.757 -12.752 1.00 42.16 303 ARG A O 1
ATOM 2404 N N . ASN A 1 304 ? 73.276 36.663 -12.000 1.0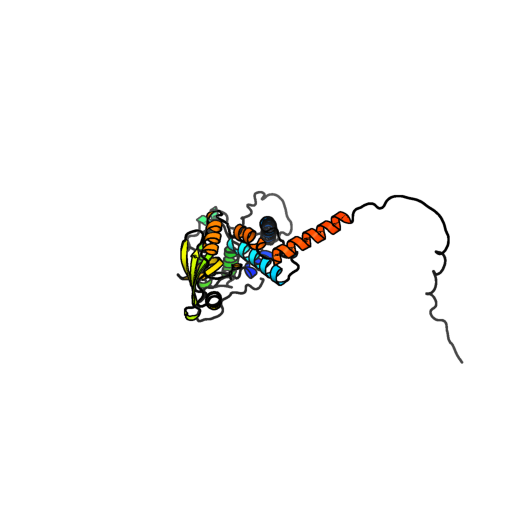0 39.78 304 ASN A N 1
ATOM 2405 C CA . ASN A 1 304 ? 74.496 36.932 -11.243 1.00 39.78 304 ASN A CA 1
ATOM 2406 C C . ASN A 1 304 ? 75.591 35.952 -11.700 1.00 39.78 304 ASN A C 1
ATOM 2408 O O . ASN A 1 304 ? 75.405 34.737 -11.661 1.00 39.78 304 ASN A O 1
ATOM 2412 N N . ARG A 1 305 ? 76.708 36.496 -12.193 1.00 42.25 305 ARG A N 1
ATOM 2413 C CA . ARG A 1 305 ? 77.979 35.805 -12.455 1.00 42.25 305 ARG A CA 1
ATOM 2414 C C . ARG A 1 305 ? 79.054 36.567 -11.675 1.00 42.25 305 ARG A C 1
ATOM 2416 O O . ARG A 1 305 ? 79.277 37.728 -11.987 1.00 42.25 305 ARG A O 1
ATOM 2423 N N . GLY A 1 306 ? 79.685 35.869 -10.729 1.00 41.84 306 GLY A N 1
ATOM 2424 C CA . GLY A 1 306 ? 81.089 35.977 -10.310 1.00 41.84 306 GLY A CA 1
ATOM 2425 C C . GLY A 1 306 ? 81.632 37.317 -9.805 1.00 41.84 306 GLY A C 1
ATOM 2426 O O . GLY A 1 306 ? 81.882 38.223 -10.595 1.00 41.84 306 GLY A O 1
ATOM 2427 N N . LYS A 1 307 ? 82.012 37.355 -8.528 1.00 37.06 307 LYS A N 1
ATOM 2428 C CA . LYS A 1 307 ? 83.394 37.118 -8.077 1.00 37.06 307 LYS A CA 1
ATOM 2429 C C . LYS A 1 307 ? 83.374 36.591 -6.648 1.00 37.06 307 LYS A C 1
ATOM 2431 O O . LYS A 1 307 ? 82.423 36.957 -5.926 1.00 37.06 307 LYS A O 1
#

pLDDT: mean 72.56, std 21.63, range [27.12, 95.62]

Sequence (307 aa):
MAQVNLECRDRDNTNPTILYPGDVANVMREMQPEAYREARRTFVKEVGIDPRNVRDANFRGFTNYLFSEWLTYDVRLVAVEDDDADDAMDDEVPTYKGPTYEEIVAREGPSGCTLEDKVAITPFDWVASRAHDNGLVDDDQFRDMCEVSDTNFASWFWIRKASAGSQLLVLEDMEEGTEYQVTDSATSARYDGTAGGSLVGRLAKVRDQWRLIAPPPMVIREPNDQQEYNRVNMLAQLMLPDYLQMVAMLLPMSPVYQDEIAARHASGRRNANGGGRGSNHGGGSSSNRRQQRRNLNNRGNRRNRGK

Organism: NCBI:txid2562524